Protein AF-A0A960HK00-F1 (afdb_monomer)

Nearest PDB structures (foldseek):
  4l7m-assembly2_B  TM=3.811E-01  e=4.990E-01  Thermococcus onnurineus NA1
  5oqp-assembly1_A  TM=4.089E-01  e=1.415E+00  Saccharomyces cerevisiae S288C
  7kzv-assembly1_E  TM=4.664E-01  e=2.212E+00  Homo sapiens
  7q1e-assembly1_D  TM=4.277E-01  e=2.979E+00  synthetic construct

pLDDT: mean 81.26, std 19.13, range [26.8, 98.56]

Radius of gyration: 20.79 Å; Cα contacts (8 Å, |Δi|>4): 154; chains: 1; bounding box: 51×45×68 Å

Secondary structure (DSSP, 8-state):
--HHHHHHHHHHHHHHHHHHHHHHHHTT--SHHHHHHHHHHHHHHSSS-HHHHHHHHHHS--SSBPPGGGHHHHHHHHH---STTHHHHHHHHHHHHTTSB--HHHHHHHHHHHHHHHHT---TTHHHHHHHHTTS--HHHHHHHHHHTTSS-HHHHHHHHHHHHHHHHHHHHT-S-S------------

Mean predicted aligned error: 9.34 Å

Sequence (190 aa):
MDPAVDAVEDLLTSGRERLDAAFAACRRDASDRGYRRYRYLTRLAYPEDWATERAVFLAHPTGGELPPRFRTIIEWLIEDPFGYRTGFEKQVILVRLRQFTFAREEADLVRTAILGMLARGSRQEFREVRRLARRVDSAPFRRKLRRLARTADAGTAERARLTLGLLERQRQRRWPGGQTRWPQTGSPRG

Foldseek 3Di:
DPVVVVVVVVVLVVLLVVLLVQLVVLQVDQDPVSVVSNLVSVCVNPVPNPVVLLVCLLPDDFQEADPPSCLVVLVCLLSPRHYHCVLVVVLSSLVSLLRYAYDPVSLVSLLNSLLSVLPPFDGPSLVSSLSSCLRSDDPVSLVSLCVQLPDPPPSSVVSSVVSSVSNVVVVVVVPPDPDPPPPPPDDDDD

Structure (mmCIF, N/CA/C/O backbone):
data_AF-A0A960HK00-F1
#
_entry.id   AF-A0A960HK00-F1
#
loop_
_atom_site.group_PDB
_atom_site.id
_atom_site.type_symbol
_atom_site.label_atom_id
_atom_site.label_alt_id
_atom_site.label_comp_id
_atom_site.label_asym_id
_atom_site.label_entity_id
_atom_site.label_seq_id
_atom_site.pdbx_PDB_ins_code
_atom_site.Cartn_x
_atom_site.Cartn_y
_atom_site.Cartn_z
_atom_site.occupancy
_atom_site.B_iso_or_equiv
_atom_site.auth_seq_id
_atom_site.auth_comp_id
_atom_site.auth_asym_id
_atom_site.auth_atom_id
_atom_site.pdbx_PDB_model_num
ATOM 1 N N . MET A 1 1 ? -21.881 18.999 -16.848 1.00 46.81 1 MET A N 1
ATOM 2 C CA . MET A 1 1 ? -20.458 18.766 -16.542 1.00 46.81 1 MET A CA 1
ATOM 3 C C . MET A 1 1 ? -19.814 20.123 -16.400 1.00 46.81 1 MET A C 1
ATOM 5 O O . MET A 1 1 ? -20.121 20.994 -17.206 1.00 46.81 1 MET A O 1
ATOM 9 N N . ASP A 1 2 ? -19.068 20.326 -15.319 1.00 44.97 2 ASP A N 1
ATOM 10 C CA . ASP A 1 2 ? -18.357 21.576 -15.063 1.00 44.97 2 ASP A CA 1
ATOM 11 C C . ASP A 1 2 ? -17.011 21.509 -15.805 1.00 44.97 2 ASP A C 1
ATOM 13 O O . ASP A 1 2 ? -16.200 20.641 -15.477 1.00 44.97 2 ASP A O 1
ATOM 17 N N . PR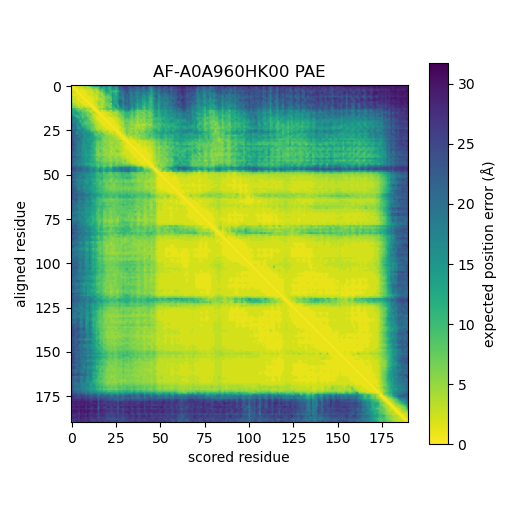O A 1 3 ? -16.754 22.387 -16.789 1.00 36.75 3 PRO A N 1
ATOM 18 C CA . PRO A 1 3 ? -15.521 22.354 -17.575 1.00 36.75 3 PRO A CA 1
ATOM 19 C C . PRO A 1 3 ? -14.251 22.536 -16.725 1.00 36.75 3 PRO A C 1
ATOM 21 O O . PRO A 1 3 ? -13.169 22.149 -17.164 1.00 36.75 3 PRO A O 1
ATOM 24 N N . ALA A 1 4 ? -14.353 23.082 -15.507 1.00 26.80 4 ALA A N 1
ATOM 25 C CA . ALA A 1 4 ? -13.232 23.155 -14.572 1.00 26.80 4 ALA A CA 1
ATOM 26 C C . ALA A 1 4 ? -12.907 21.795 -13.928 1.00 26.80 4 ALA A C 1
ATOM 28 O O . ALA A 1 4 ? -11.742 21.517 -13.650 1.00 26.80 4 ALA A O 1
ATOM 29 N N . VAL A 1 5 ? -13.910 20.934 -13.721 1.00 32.41 5 VAL A N 1
ATOM 30 C CA . VAL A 1 5 ? -13.723 19.569 -13.199 1.00 32.41 5 VAL A CA 1
ATOM 31 C C . VAL A 1 5 ? -13.094 18.679 -14.269 1.00 32.41 5 VAL A C 1
ATOM 33 O O . VAL A 1 5 ? -12.120 17.988 -13.977 1.00 32.41 5 VAL A O 1
ATOM 36 N N . ASP A 1 6 ? -13.563 18.785 -15.514 1.00 38.22 6 ASP A N 1
ATOM 37 C CA . ASP A 1 6 ? -13.028 18.017 -16.645 1.00 38.22 6 ASP A CA 1
ATOM 38 C C . ASP A 1 6 ? -11.564 18.410 -16.948 1.00 38.22 6 ASP A C 1
ATOM 40 O O . ASP A 1 6 ? -10.710 17.551 -17.156 1.00 38.22 6 ASP A O 1
ATOM 44 N N . ALA A 1 7 ? -11.222 19.703 -16.863 1.00 28.95 7 ALA A N 1
ATOM 45 C CA . ALA A 1 7 ? -9.845 20.177 -17.036 1.00 28.95 7 ALA A CA 1
ATOM 46 C C . ALA A 1 7 ? -8.898 19.720 -15.909 1.00 28.95 7 ALA A C 1
ATOM 48 O O . ALA A 1 7 ? -7.717 19.473 -16.160 1.00 28.95 7 ALA A O 1
ATOM 49 N N . VAL A 1 8 ? -9.392 19.598 -14.671 1.00 32.47 8 VAL A N 1
ATOM 50 C CA . VAL A 1 8 ? -8.620 19.057 -13.540 1.00 32.47 8 VAL A CA 1
ATOM 51 C C . VAL A 1 8 ? -8.436 17.545 -13.685 1.00 32.47 8 VAL A C 1
ATOM 53 O O . VAL A 1 8 ? -7.325 17.059 -13.470 1.00 32.47 8 VAL A O 1
ATOM 56 N N . GLU A 1 9 ? -9.465 16.803 -14.105 1.00 37.81 9 GLU A N 1
ATOM 57 C CA . GLU A 1 9 ? -9.347 15.369 -14.402 1.00 37.81 9 GLU A CA 1
ATOM 58 C C . GLU A 1 9 ? -8.377 15.093 -15.562 1.00 37.81 9 GLU A C 1
ATOM 60 O O . GLU A 1 9 ? -7.548 14.186 -15.447 1.00 37.81 9 GLU A O 1
ATOM 65 N N . ASP A 1 10 ? -8.370 15.911 -16.618 1.00 42.22 10 ASP A N 1
ATOM 66 C CA . ASP A 1 10 ? -7.404 15.814 -17.723 1.00 42.22 10 ASP A CA 1
ATOM 67 C C . ASP A 1 10 ? -5.971 16.185 -17.294 1.00 42.22 10 ASP A C 1
ATOM 69 O O . ASP A 1 10 ? -4.990 15.554 -17.716 1.00 42.22 10 ASP A O 1
ATOM 73 N N . LEU A 1 11 ? -5.804 17.173 -16.405 1.00 36.12 11 LEU A N 1
ATOM 74 C CA . LEU A 1 11 ? -4.491 17.536 -15.858 1.00 36.12 11 LEU A CA 1
ATOM 75 C C . LEU A 1 11 ? -3.934 16.431 -14.947 1.00 36.12 11 LEU A C 1
ATOM 77 O O . LEU A 1 11 ? -2.743 16.120 -15.006 1.00 36.12 11 LEU A O 1
ATOM 81 N N . LEU A 1 12 ? -4.796 15.806 -14.138 1.00 43.44 12 LEU A N 1
ATOM 82 C CA . LEU A 1 12 ? -4.445 14.686 -13.264 1.00 43.44 12 LEU A CA 1
ATOM 83 C C . LEU A 1 12 ? -4.168 13.409 -14.064 1.00 43.44 12 LEU A C 1
ATOM 85 O O . LEU A 1 12 ? -3.207 12.702 -13.763 1.00 43.44 12 L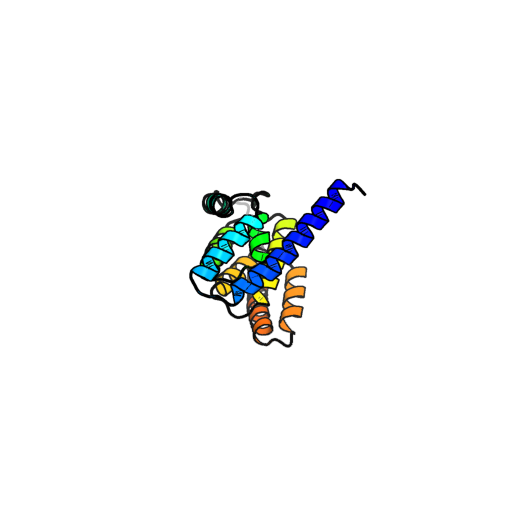EU A O 1
ATOM 89 N N . THR A 1 13 ? -4.943 13.140 -15.115 1.00 51.31 13 THR A N 1
ATOM 90 C CA . THR A 1 13 ? -4.758 11.977 -15.997 1.00 51.31 13 THR A CA 1
ATOM 91 C C . THR A 1 13 ? -3.475 12.114 -16.816 1.00 51.31 13 THR A C 1
ATOM 93 O O . THR A 1 13 ? -2.619 11.229 -16.777 1.00 51.31 13 THR A O 1
ATOM 96 N N . SER A 1 14 ? -3.254 13.270 -17.450 1.00 53.75 14 SER A N 1
ATOM 97 C CA . SER A 1 14 ? -2.013 13.547 -18.186 1.00 53.75 14 SER A CA 1
ATOM 98 C C . SER A 1 14 ? -0.792 13.696 -17.268 1.00 53.75 14 SER A C 1
ATOM 100 O O . SER A 1 14 ? 0.340 13.446 -17.692 1.00 53.75 14 SER A O 1
ATOM 102 N N . GLY A 1 15 ? -0.994 14.094 -16.009 1.00 54.97 15 GLY A N 1
ATOM 103 C CA . GLY A 1 15 ? 0.020 14.070 -14.959 1.00 54.97 15 GLY A CA 1
ATOM 104 C C . GLY A 1 15 ? 0.403 12.639 -14.594 1.00 54.97 15 GLY A C 1
ATOM 105 O O . GLY A 1 15 ? 1.583 12.299 -14.607 1.00 54.97 15 GLY A O 1
ATOM 106 N N . ARG A 1 16 ? -0.583 11.770 -14.362 1.00 57.66 16 ARG A N 1
ATOM 107 C CA . ARG A 1 16 ? -0.384 10.357 -14.024 1.00 57.66 16 ARG A CA 1
ATOM 108 C C . ARG A 1 16 ? 0.334 9.581 -15.124 1.00 57.66 16 ARG A C 1
ATOM 110 O O . ARG A 1 16 ? 1.299 8.886 -14.829 1.00 57.66 16 ARG A O 1
ATOM 117 N N . GLU A 1 17 ? -0.036 9.772 -16.387 1.00 63.16 17 GLU A N 1
ATOM 118 C CA . GLU A 1 17 ? 0.656 9.144 -17.524 1.00 63.16 17 GLU A CA 1
ATOM 119 C C . GLU A 1 17 ? 2.112 9.617 -17.657 1.00 63.16 17 GLU A C 1
ATOM 121 O O . GLU A 1 17 ? 3.029 8.815 -17.875 1.00 63.16 17 GLU A O 1
ATOM 126 N N . ARG A 1 18 ? 2.358 10.921 -17.463 1.00 59.12 18 ARG A N 1
ATOM 127 C CA . ARG A 1 18 ? 3.716 11.487 -17.450 1.00 59.12 18 ARG A CA 1
ATOM 128 C C . ARG A 1 18 ? 4.544 10.934 -16.296 1.00 59.12 18 ARG A C 1
ATOM 130 O O . ARG A 1 18 ? 5.727 10.641 -16.481 1.00 59.12 18 ARG A O 1
ATOM 137 N N . LEU A 1 19 ? 3.938 10.752 -15.128 1.00 60.31 19 LEU A N 1
ATOM 138 C CA . LEU A 1 19 ? 4.584 10.140 -13.973 1.00 60.31 19 LEU A CA 1
ATOM 139 C C . LEU A 1 19 ? 4.858 8.664 -14.187 1.00 60.31 19 LEU A C 1
ATOM 141 O O . LEU A 1 19 ? 5.955 8.222 -13.871 1.00 60.31 19 LEU A O 1
ATOM 145 N N . ASP A 1 20 ? 3.938 7.915 -14.780 1.00 64.56 20 ASP A N 1
ATOM 146 C CA . ASP A 1 20 ? 4.140 6.507 -15.102 1.00 64.56 20 ASP A CA 1
ATOM 147 C C . ASP A 1 20 ? 5.301 6.309 -16.076 1.00 64.56 20 ASP A C 1
ATOM 149 O O . ASP A 1 20 ? 6.179 5.470 -15.832 1.00 64.56 20 ASP A O 1
ATOM 153 N N . ALA A 1 21 ? 5.362 7.121 -17.136 1.00 65.06 21 ALA A N 1
ATOM 154 C CA . ALA A 1 21 ? 6.467 7.125 -18.091 1.00 65.06 21 ALA A CA 1
ATOM 155 C C . ALA A 1 21 ? 7.794 7.513 -17.418 1.00 65.06 21 ALA A C 1
ATOM 157 O O . ALA A 1 21 ? 8.839 6.892 -17.642 1.00 65.06 21 ALA A O 1
ATOM 158 N N . ALA A 1 22 ? 7.764 8.509 -16.535 1.00 63.34 22 ALA A N 1
ATOM 159 C CA . ALA A 1 22 ? 8.958 8.992 -15.865 1.00 63.34 22 ALA A CA 1
ATOM 160 C C . ALA A 1 22 ? 9.441 8.037 -14.749 1.00 63.34 22 ALA A C 1
ATOM 162 O O . ALA A 1 22 ? 10.643 7.784 -14.629 1.00 63.34 22 ALA A O 1
ATOM 163 N N . PHE A 1 23 ? 8.530 7.404 -14.006 1.00 64.69 23 PHE A N 1
ATOM 164 C CA . PHE A 1 23 ? 8.826 6.313 -13.077 1.00 64.69 23 PHE A CA 1
ATOM 165 C C . PHE A 1 23 ? 9.280 5.051 -13.819 1.00 64.69 23 PHE A C 1
ATOM 167 O O . PHE A 1 23 ? 10.120 4.314 -13.306 1.00 64.69 23 PHE A O 1
ATOM 174 N N . ALA A 1 24 ? 8.779 4.779 -15.029 1.00 68.06 24 ALA A N 1
ATOM 175 C CA . ALA A 1 24 ? 9.299 3.715 -15.892 1.00 68.06 24 ALA A CA 1
ATOM 176 C C . ALA A 1 24 ? 10.750 3.978 -16.326 1.00 68.06 24 ALA A C 1
ATOM 178 O O . ALA A 1 24 ? 11.550 3.042 -16.364 1.00 68.06 24 ALA A O 1
ATOM 179 N N . ALA A 1 25 ? 11.119 5.238 -16.572 1.00 65.75 25 ALA A N 1
ATOM 180 C CA . ALA A 1 25 ? 12.506 5.615 -16.837 1.00 65.75 25 ALA A CA 1
ATOM 181 C C . ALA A 1 25 ? 13.400 5.451 -15.591 1.00 65.75 25 ALA A C 1
ATOM 183 O O . ALA A 1 25 ? 14.489 4.890 -15.692 1.00 65.75 25 ALA A O 1
ATOM 184 N N . CYS A 1 26 ? 12.929 5.861 -14.405 1.00 64.75 26 CYS A N 1
ATOM 185 C CA . CYS A 1 26 ? 13.651 5.661 -13.138 1.00 64.75 26 CYS A CA 1
ATOM 186 C C . CYS A 1 26 ? 13.809 4.183 -12.757 1.00 64.75 26 CYS A C 1
ATOM 188 O O . CYS A 1 26 ? 14.829 3.807 -12.187 1.00 64.75 26 CYS A O 1
ATOM 190 N N . ARG A 1 27 ? 12.838 3.332 -13.110 1.00 63.41 27 ARG A N 1
ATOM 191 C CA . ARG A 1 27 ? 12.839 1.891 -12.811 1.00 63.41 27 ARG A CA 1
ATOM 192 C C . ARG A 1 27 ? 14.090 1.152 -13.294 1.00 63.41 27 ARG A C 1
ATOM 194 O O . ARG A 1 27 ? 14.438 0.128 -12.714 1.00 63.41 27 ARG A O 1
ATOM 201 N N . ARG A 1 28 ? 14.738 1.647 -14.352 1.00 65.75 28 ARG A N 1
ATOM 202 C CA . ARG A 1 28 ? 15.926 1.030 -14.966 1.00 65.75 28 ARG A CA 1
ATOM 203 C C . ARG A 1 28 ? 17.249 1.583 -14.429 1.00 65.75 28 ARG A C 1
ATOM 205 O O . ARG A 1 28 ? 18.294 1.023 -14.737 1.00 65.75 28 ARG A O 1
ATOM 212 N N . ASP A 1 29 ? 17.211 2.656 -13.640 1.00 68.81 29 ASP A N 1
ATOM 213 C CA . ASP A 1 29 ? 18.393 3.361 -13.149 1.00 68.81 29 ASP A CA 1
ATOM 214 C C . ASP A 1 29 ? 18.484 3.256 -11.618 1.00 68.81 29 ASP A C 1
ATOM 216 O O . ASP A 1 29 ? 17.880 4.030 -10.874 1.00 68.81 29 ASP A O 1
ATOM 220 N N . ALA A 1 30 ? 19.253 2.274 -11.142 1.00 69.06 30 ALA A N 1
ATOM 221 C CA . ALA A 1 30 ? 19.489 2.039 -9.715 1.00 69.06 30 ALA A CA 1
ATOM 222 C C . ALA A 1 30 ? 20.544 2.981 -9.095 1.00 69.06 30 ALA A C 1
ATOM 224 O O . ALA A 1 30 ? 20.944 2.774 -7.950 1.00 69.06 30 ALA A O 1
ATOM 225 N N . SER A 1 31 ? 21.016 3.996 -9.827 1.00 76.12 31 SER A N 1
ATOM 226 C CA . SER A 1 31 ? 22.015 4.947 -9.333 1.00 76.12 31 SER A CA 1
ATOM 227 C C . SER A 1 31 ? 21.408 6.067 -8.475 1.00 76.12 31 SER A C 1
ATOM 229 O O . SER A 1 31 ? 20.198 6.322 -8.470 1.00 76.12 31 SER A O 1
ATOM 231 N N . ASP A 1 32 ? 22.277 6.839 -7.817 1.00 72.19 32 ASP A N 1
ATOM 232 C CA . ASP A 1 32 ? 21.905 8.098 -7.159 1.00 72.19 32 ASP A CA 1
ATOM 233 C C . ASP A 1 32 ? 21.257 9.111 -8.120 1.00 72.19 32 ASP A C 1
ATOM 235 O O . ASP A 1 32 ? 20.475 9.966 -7.691 1.00 72.19 32 ASP A O 1
ATOM 239 N N . ARG A 1 33 ? 21.560 9.044 -9.425 1.00 73.06 33 ARG A N 1
ATOM 240 C CA . ARG A 1 33 ? 20.917 9.886 -10.444 1.00 73.06 33 ARG A CA 1
ATOM 241 C C . ARG A 1 33 ? 19.466 9.456 -10.651 1.00 73.06 33 ARG A C 1
ATOM 243 O O . ARG A 1 33 ? 18.584 10.317 -10.638 1.00 73.06 33 ARG A O 1
ATOM 250 N N . GLY A 1 34 ? 19.216 8.151 -10.747 1.00 69.94 34 GLY A N 1
ATOM 251 C CA . GLY A 1 34 ? 17.871 7.578 -10.779 1.00 69.94 34 GLY A CA 1
ATOM 252 C C . GLY A 1 34 ? 17.043 7.986 -9.559 1.00 69.94 34 GLY A C 1
ATOM 253 O O . GLY A 1 34 ? 15.894 8.404 -9.711 1.00 69.94 34 GLY A O 1
ATOM 254 N N . TYR A 1 35 ? 17.653 7.992 -8.366 1.00 69.75 35 TYR A N 1
ATOM 255 C CA . TYR A 1 35 ? 17.016 8.472 -7.133 1.00 69.75 35 TYR A CA 1
ATOM 256 C C . TYR A 1 35 ? 16.682 9.967 -7.152 1.00 69.75 35 TYR A C 1
ATOM 258 O O . TYR A 1 35 ? 15.573 10.361 -6.791 1.00 69.75 35 TYR A O 1
ATOM 266 N N . ARG A 1 36 ? 17.617 10.822 -7.586 1.00 72.25 36 ARG A N 1
ATOM 267 C CA . ARG A 1 36 ? 17.361 12.268 -7.712 1.00 72.25 36 ARG A CA 1
ATOM 268 C C . ARG A 1 36 ? 16.239 12.549 -8.706 1.00 72.25 36 ARG A C 1
ATOM 270 O O . ARG A 1 36 ? 15.367 13.364 -8.414 1.00 72.25 36 ARG A O 1
ATOM 277 N N . ARG A 1 37 ? 16.224 11.833 -9.835 1.00 71.00 37 ARG A N 1
ATOM 278 C CA . ARG A 1 37 ? 15.153 11.919 -10.833 1.00 71.00 37 ARG A CA 1
ATOM 279 C C . ARG A 1 37 ? 13.819 11.453 -10.254 1.00 71.00 37 ARG A C 1
ATOM 281 O O . ARG A 1 37 ? 12.828 12.153 -10.408 1.00 71.00 37 ARG A O 1
ATOM 288 N N . TYR A 1 38 ? 13.807 10.349 -9.510 1.00 72.62 38 TYR A N 1
ATOM 289 C CA . TYR A 1 38 ? 12.632 9.880 -8.776 1.00 72.62 38 TYR A CA 1
ATOM 290 C C . TYR A 1 38 ? 12.103 10.946 -7.800 1.00 72.62 38 TYR A C 1
ATOM 292 O O . TYR A 1 38 ? 10.916 11.268 -7.836 1.00 72.62 38 TYR A O 1
ATOM 300 N N . ARG A 1 39 ? 12.970 11.546 -6.968 1.00 72.50 39 ARG A N 1
ATOM 301 C CA . ARG A 1 39 ? 12.568 12.613 -6.032 1.00 72.50 39 ARG A CA 1
ATOM 302 C C . ARG A 1 39 ? 12.006 13.830 -6.755 1.00 72.50 39 ARG A C 1
ATOM 304 O O . ARG A 1 39 ? 11.014 14.388 -6.300 1.00 72.50 39 ARG A O 1
ATOM 311 N N . TYR A 1 40 ? 12.624 14.227 -7.865 1.00 73.69 40 TYR A N 1
ATOM 312 C CA . TYR A 1 40 ? 12.144 15.334 -8.687 1.00 73.69 40 TYR A CA 1
ATOM 313 C C . TYR A 1 40 ? 10.748 15.049 -9.254 1.00 73.69 40 TYR A C 1
ATOM 315 O O . TYR A 1 40 ? 9.848 15.864 -9.098 1.00 73.69 40 TYR A O 1
ATOM 323 N N . LEU A 1 41 ? 10.538 13.866 -9.832 1.00 69.69 41 LEU A N 1
ATOM 324 C CA . LEU A 1 41 ? 9.240 13.466 -10.383 1.00 69.69 41 LEU A CA 1
ATOM 325 C C . LEU A 1 41 ? 8.168 13.328 -9.306 1.00 69.69 41 LEU A C 1
ATOM 327 O O . LEU A 1 41 ? 7.045 13.761 -9.511 1.00 69.69 41 LEU A O 1
ATOM 331 N N . THR A 1 42 ? 8.525 12.796 -8.138 1.00 68.69 42 THR A N 1
ATOM 332 C CA . THR A 1 42 ? 7.617 12.731 -6.984 1.00 68.69 42 THR A CA 1
ATOM 333 C C . THR A 1 42 ? 7.216 14.138 -6.537 1.00 68.69 42 THR A C 1
ATOM 335 O O . THR A 1 42 ? 6.051 14.381 -6.268 1.00 68.69 42 THR A O 1
ATOM 338 N N . ARG A 1 43 ? 8.147 15.100 -6.537 1.00 69.50 43 ARG A N 1
ATOM 339 C CA . ARG A 1 43 ? 7.843 16.506 -6.233 1.00 69.50 43 ARG A CA 1
ATOM 340 C C . ARG A 1 43 ? 6.940 17.173 -7.280 1.00 69.50 43 ARG A C 1
ATOM 342 O O . ARG A 1 43 ? 6.220 18.099 -6.944 1.00 69.50 43 ARG A O 1
ATOM 349 N N . LEU A 1 44 ? 6.999 16.742 -8.541 1.00 66.25 44 LEU A N 1
ATOM 350 C CA . LEU A 1 44 ? 6.085 17.226 -9.582 1.00 66.25 44 LEU A CA 1
ATOM 351 C C . LEU A 1 44 ? 4.707 16.557 -9.501 1.00 66.25 44 LEU A C 1
ATOM 353 O O . LEU A 1 44 ? 3.707 17.193 -9.807 1.00 66.25 44 LEU A O 1
ATOM 357 N N . ALA A 1 45 ? 4.668 15.282 -9.107 1.00 66.88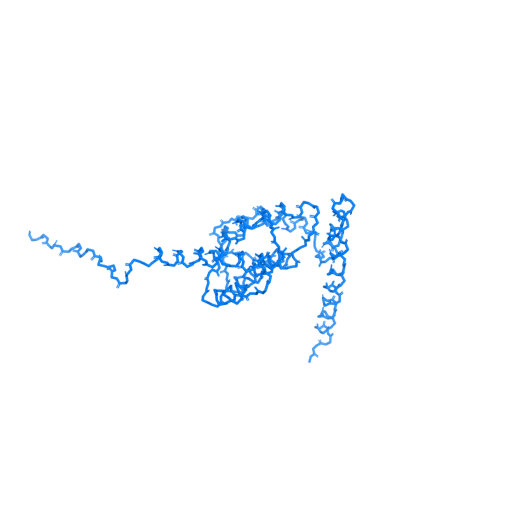 45 ALA A N 1
ATOM 358 C CA . ALA A 1 45 ? 3.447 14.496 -8.951 1.00 66.88 45 ALA A CA 1
ATOM 359 C C . ALA A 1 45 ? 2.571 14.959 -7.795 1.00 66.88 45 ALA A C 1
ATOM 361 O O . ALA A 1 45 ? 1.349 14.969 -7.894 1.00 66.88 45 ALA A O 1
ATOM 362 N N . TYR A 1 46 ? 3.230 15.273 -6.686 1.00 67.38 46 TYR A N 1
ATOM 363 C CA . TYR A 1 46 ? 2.616 15.606 -5.420 1.00 67.38 46 TYR A CA 1
ATOM 364 C C . TYR A 1 46 ? 3.024 17.059 -5.140 1.00 67.38 46 TYR A C 1
ATOM 366 O O . TYR A 1 46 ? 4.172 17.293 -4.761 1.00 67.38 46 TYR A O 1
ATOM 374 N N . PRO A 1 47 ? 2.149 18.040 -5.444 1.00 54.72 47 PRO A N 1
ATOM 375 C CA . PRO A 1 47 ? 2.505 19.462 -5.482 1.00 54.72 47 PRO A CA 1
ATOM 376 C C . PRO A 1 47 ? 2.781 20.097 -4.106 1.00 54.72 47 PRO A C 1
ATOM 378 O O . PRO A 1 47 ? 3.265 21.226 -4.046 1.00 54.72 47 PRO A O 1
ATOM 381 N N . GLU A 1 48 ? 2.570 19.371 -3.006 1.00 60.06 48 GLU A N 1
ATOM 382 C CA . GLU A 1 48 ? 3.119 19.699 -1.686 1.00 60.06 48 GLU A CA 1
ATOM 383 C C . GLU A 1 48 ? 4.394 18.884 -1.435 1.00 60.06 48 GLU A C 1
ATOM 385 O O . GLU A 1 48 ? 4.546 17.783 -1.958 1.00 60.06 48 GLU A O 1
ATOM 390 N N . ASP A 1 49 ? 5.350 19.407 -0.660 1.00 75.62 49 ASP A N 1
ATOM 391 C CA . ASP A 1 49 ? 6.618 18.716 -0.408 1.00 75.62 49 ASP A CA 1
ATOM 392 C C . ASP A 1 49 ? 6.368 17.321 0.191 1.00 75.62 49 ASP A C 1
ATOM 394 O O . ASP A 1 49 ? 6.180 17.181 1.395 1.00 75.62 49 ASP A O 1
ATOM 398 N N . TRP A 1 50 ? 6.390 16.276 -0.647 1.00 79.75 50 TRP A N 1
ATOM 399 C CA . TRP A 1 50 ? 6.234 14.874 -0.243 1.00 79.75 50 TRP A CA 1
ATOM 400 C C . TRP A 1 50 ? 7.117 14.525 0.958 1.00 79.75 50 TRP A C 1
ATOM 402 O O . TRP A 1 50 ? 6.736 13.717 1.802 1.00 79.75 50 TRP A O 1
ATOM 412 N N . ALA A 1 51 ? 8.305 15.135 1.068 1.00 82.19 51 ALA A N 1
ATOM 413 C CA . ALA A 1 51 ? 9.161 14.927 2.229 1.00 82.19 51 ALA A CA 1
ATOM 414 C C . ALA A 1 51 ? 8.529 15.488 3.511 1.00 82.19 51 ALA A C 1
ATOM 416 O O . ALA A 1 51 ? 8.587 14.817 4.542 1.00 82.19 51 ALA A O 1
ATOM 417 N N . THR A 1 52 ? 7.905 16.663 3.431 1.00 85.81 52 THR A N 1
ATOM 418 C CA . THR A 1 52 ? 7.126 17.279 4.508 1.00 85.81 52 THR A CA 1
ATOM 419 C C . THR A 1 52 ? 5.892 16.445 4.835 1.00 85.81 52 THR A C 1
ATOM 421 O O . THR A 1 52 ? 5.725 16.059 5.989 1.00 85.81 52 THR A O 1
ATOM 424 N N . GLU A 1 53 ? 5.072 16.072 3.851 1.00 86.50 53 GLU A N 1
ATOM 425 C CA . GLU A 1 53 ? 3.870 15.260 4.090 1.00 86.50 53 GLU A CA 1
ATOM 426 C C . GLU A 1 53 ? 4.212 13.900 4.714 1.00 86.50 53 GLU A C 1
ATOM 428 O O . GLU A 1 53 ? 3.635 13.496 5.728 1.00 86.50 53 GLU A O 1
ATOM 433 N N . ARG A 1 54 ? 5.235 13.225 4.179 1.00 90.12 54 ARG A N 1
ATOM 434 C CA . ARG A 1 54 ? 5.782 11.996 4.758 1.00 90.12 54 ARG A CA 1
ATOM 435 C C . ARG A 1 54 ? 6.282 12.228 6.179 1.00 90.12 54 ARG A C 1
ATOM 437 O O . ARG A 1 54 ? 6.006 11.404 7.046 1.00 90.12 54 ARG A O 1
ATOM 444 N N . ALA A 1 55 ? 7.030 13.298 6.444 1.00 92.00 55 ALA A N 1
ATOM 445 C CA . ALA A 1 55 ? 7.523 13.588 7.790 1.00 92.00 55 ALA A CA 1
ATOM 446 C C . ALA A 1 55 ? 6.364 13.806 8.772 1.00 92.00 55 ALA A C 1
ATOM 448 O O . ALA A 1 55 ? 6.364 13.216 9.853 1.00 92.00 55 ALA A O 1
ATOM 449 N N . VAL A 1 56 ? 5.339 14.559 8.365 1.00 93.06 56 VAL A N 1
ATOM 450 C CA . VAL A 1 56 ? 4.112 14.773 9.142 1.00 93.06 56 VAL A CA 1
ATOM 451 C C . VAL A 1 56 ? 3.389 13.449 9.390 1.00 93.06 56 VAL A C 1
ATOM 453 O O . VAL A 1 56 ? 2.997 13.180 10.523 1.00 93.06 56 VAL A O 1
ATOM 456 N N . PHE A 1 57 ? 3.261 12.586 8.380 1.00 95.44 57 PHE A N 1
ATOM 457 C CA . PHE A 1 57 ? 2.675 11.250 8.521 1.00 95.44 57 PHE A CA 1
ATOM 458 C C . PHE A 1 57 ? 3.446 10.374 9.518 1.00 95.44 57 PHE A C 1
ATOM 460 O O . PHE A 1 57 ? 2.856 9.742 10.399 1.00 95.44 57 PHE A O 1
ATOM 467 N N . LEU A 1 58 ? 4.776 10.350 9.415 1.00 95.75 58 LEU A N 1
ATOM 468 C CA . LEU A 1 58 ? 5.622 9.557 10.305 1.00 95.75 58 LEU A CA 1
ATOM 469 C C . LEU A 1 58 ? 5.618 10.088 11.743 1.00 95.75 58 LEU A C 1
ATOM 471 O O . LEU A 1 58 ? 5.716 9.288 12.671 1.00 95.75 58 LEU A O 1
ATOM 475 N N . ALA A 1 59 ? 5.453 11.397 11.933 1.00 96.44 59 ALA A N 1
ATOM 476 C CA . ALA A 1 59 ? 5.353 12.024 13.248 1.00 96.44 59 ALA A CA 1
ATOM 477 C C . ALA A 1 59 ? 3.940 11.955 13.857 1.00 96.44 59 ALA A C 1
ATOM 479 O O . ALA A 1 59 ? 3.792 12.060 15.073 1.00 96.44 59 ALA A O 1
ATOM 480 N N . HIS A 1 60 ? 2.894 11.767 13.047 1.00 95.81 60 HIS A N 1
ATOM 481 C CA . HIS A 1 60 ? 1.511 11.838 13.517 1.00 95.81 60 HIS A CA 1
ATOM 482 C C . HIS A 1 60 ? 1.178 10.729 14.528 1.00 95.81 60 HIS A C 1
ATOM 484 O O . HIS A 1 60 ? 1.480 9.570 14.233 1.00 95.81 60 HIS A O 1
ATOM 490 N N . PRO A 1 61 ? 0.542 11.028 15.679 1.00 96.19 61 PRO A N 1
ATOM 491 C CA . PRO A 1 61 ? 0.148 10.016 16.660 1.00 96.19 61 PRO A CA 1
ATOM 492 C C . PRO A 1 61 ? -0.665 8.868 16.048 1.00 96.19 61 PRO A C 1
ATOM 494 O O . PRO A 1 61 ? -1.462 9.062 15.136 1.00 96.19 61 PRO A O 1
ATOM 497 N N . THR A 1 62 ? -0.463 7.653 16.554 1.00 95.25 62 THR A N 1
ATOM 498 C CA . THR A 1 62 ? -1.143 6.438 16.067 1.00 95.25 62 THR A CA 1
ATOM 499 C C . THR A 1 62 ? -2.092 5.867 17.110 1.00 95.25 62 THR A C 1
ATOM 501 O O . THR A 1 62 ? -2.032 6.252 18.273 1.00 95.25 62 THR A O 1
ATOM 504 N N . GLY A 1 63 ? -2.920 4.895 16.720 1.00 91.88 63 GLY A N 1
ATOM 505 C CA . GLY A 1 63 ? -3.910 4.264 17.602 1.00 91.88 63 GLY A CA 1
ATOM 506 C C . GLY A 1 63 ? -5.351 4.718 17.353 1.00 91.88 63 GLY A C 1
ATOM 507 O O . GLY A 1 63 ? -6.261 4.145 17.942 1.00 91.88 63 GLY A O 1
ATOM 508 N N . GLY A 1 64 ? -5.555 5.685 16.454 1.00 94.75 64 GLY A N 1
ATOM 509 C CA . GLY A 1 64 ? -6.865 6.113 15.963 1.00 94.75 64 GLY A CA 1
ATOM 510 C C . GLY A 1 64 ? -7.080 5.815 14.477 1.00 94.75 64 GLY A C 1
ATOM 511 O O . GLY A 1 64 ? -6.302 5.090 13.844 1.00 94.75 64 GLY A O 1
ATOM 512 N N . GLU A 1 65 ? -8.145 6.399 13.933 1.00 96.81 65 GLU A N 1
ATOM 513 C CA . GLU A 1 65 ? -8.442 6.394 12.500 1.00 96.81 65 GLU A CA 1
ATOM 514 C C . GLU A 1 65 ? -7.387 7.179 11.720 1.00 96.81 65 GLU A C 1
ATOM 516 O O . GLU A 1 65 ? -6.858 8.170 12.220 1.00 96.81 65 GLU A O 1
ATOM 521 N N . LEU A 1 66 ? -7.038 6.708 10.520 1.00 95.38 66 LEU A N 1
ATOM 522 C CA . LEU A 1 66 ? -6.114 7.399 9.627 1.00 95.38 66 LEU A CA 1
ATOM 523 C C . LEU A 1 66 ? -6.738 8.733 9.179 1.00 95.38 66 LEU A C 1
ATOM 525 O O . LEU A 1 66 ? -7.776 8.708 8.525 1.00 95.38 66 LEU A O 1
ATOM 529 N N . PRO A 1 67 ? -6.109 9.889 9.457 1.00 95.00 67 PRO A N 1
ATOM 530 C CA . PRO A 1 67 ? -6.617 11.166 8.968 1.00 95.00 67 PRO A CA 1
ATOM 531 C C . PRO A 1 67 ? -6.758 11.201 7.433 1.00 95.00 67 PRO A C 1
ATOM 533 O O . PRO A 1 67 ? -5.799 10.818 6.752 1.00 95.00 67 PRO A O 1
ATOM 536 N N . PRO A 1 68 ? -7.854 11.762 6.875 1.00 91.12 68 PRO A N 1
ATOM 537 C CA . PRO A 1 68 ? -8.076 11.837 5.424 1.00 91.12 68 PRO A CA 1
ATOM 538 C C . PRO A 1 68 ? -6.929 12.488 4.643 1.00 91.12 68 PRO A C 1
ATOM 540 O O . PRO A 1 68 ? -6.627 12.084 3.524 1.00 91.12 68 PRO A O 1
ATOM 543 N N . ARG A 1 69 ? -6.219 13.443 5.260 1.00 90.06 69 ARG A N 1
ATOM 544 C CA . ARG A 1 69 ? -5.043 14.095 4.661 1.00 90.06 69 ARG A CA 1
ATOM 545 C C . ARG A 1 69 ? -3.904 13.136 4.295 1.00 90.06 69 ARG A C 1
ATOM 547 O O . ARG A 1 69 ? -3.062 13.502 3.502 1.00 90.06 69 ARG A O 1
ATOM 554 N N . PHE A 1 70 ? -3.848 11.929 4.866 1.00 92.50 70 PHE A N 1
ATOM 555 C CA . PHE A 1 70 ? -2.808 10.941 4.547 1.00 92.50 70 PHE A CA 1
ATOM 556 C C . PHE A 1 70 ? -3.224 9.952 3.456 1.00 92.50 70 PHE A C 1
ATOM 558 O O . PHE A 1 70 ? -2.559 8.934 3.250 1.00 92.50 70 PHE A O 1
ATOM 565 N N . ARG A 1 71 ? -4.321 10.224 2.747 1.00 90.88 71 ARG A N 1
ATOM 566 C CA . ARG A 1 71 ? -4.765 9.428 1.600 1.00 90.88 71 ARG A CA 1
ATOM 567 C C . ARG A 1 71 ? -3.717 9.382 0.483 1.00 90.88 71 ARG A C 1
ATOM 569 O O . ARG A 1 71 ? -3.451 8.309 -0.055 1.00 90.88 71 ARG A O 1
ATOM 576 N N . THR A 1 72 ? -3.055 10.502 0.230 1.00 86.94 72 THR A N 1
ATOM 577 C CA . THR A 1 72 ? -1.884 10.674 -0.653 1.00 86.94 72 THR A CA 1
ATOM 578 C C . THR A 1 72 ? -0.761 9.663 -0.379 1.00 86.94 72 THR A C 1
ATOM 580 O O . THR A 1 72 ? -0.153 9.140 -1.309 1.00 86.94 72 THR A O 1
ATOM 583 N N . ILE A 1 73 ? -0.520 9.293 0.887 1.00 91.88 73 ILE A N 1
ATOM 584 C CA . ILE A 1 73 ? 0.462 8.261 1.266 1.00 91.88 73 ILE A CA 1
ATOM 585 C C . ILE A 1 73 ? 0.059 6.889 0.707 1.00 91.88 73 ILE A C 1
ATOM 587 O O . ILE A 1 73 ? 0.913 6.111 0.272 1.00 91.88 73 ILE A O 1
ATOM 591 N N . ILE A 1 74 ? -1.238 6.569 0.726 1.00 93.19 74 ILE A N 1
ATOM 592 C CA . ILE A 1 74 ? -1.758 5.315 0.169 1.00 93.19 74 ILE A CA 1
ATOM 593 C C . ILE A 1 74 ? -1.720 5.370 -1.358 1.00 93.19 74 ILE A C 1
ATOM 595 O O . ILE A 1 74 ? -1.330 4.386 -1.983 1.00 93.19 74 ILE A O 1
ATOM 599 N N . GLU A 1 75 ? -2.076 6.503 -1.957 1.00 88.75 75 GLU A N 1
ATOM 600 C CA . GLU A 1 75 ? -2.006 6.718 -3.407 1.00 88.75 75 GLU A CA 1
ATOM 601 C C . GLU A 1 75 ? -0.572 6.549 -3.919 1.00 88.75 75 GLU A C 1
ATOM 603 O O . GLU A 1 75 ? -0.338 5.771 -4.844 1.00 88.75 75 GLU A O 1
ATOM 608 N N . TRP A 1 76 ? 0.414 7.104 -3.216 1.00 88.56 76 TRP A N 1
ATOM 609 C CA . TRP A 1 76 ? 1.826 6.867 -3.505 1.00 88.56 76 TRP A CA 1
ATOM 610 C C . TRP A 1 76 ? 2.212 5.377 -3.434 1.00 88.56 76 TRP A C 1
ATOM 612 O O . TRP A 1 76 ? 2.988 4.895 -4.261 1.00 88.56 76 TRP A O 1
ATOM 622 N N . LEU A 1 77 ? 1.646 4.598 -2.499 1.00 92.06 77 LEU A N 1
ATOM 623 C CA . LEU A 1 77 ? 1.842 3.139 -2.463 1.00 92.06 77 LEU A CA 1
ATOM 624 C C . LEU A 1 77 ? 1.147 2.400 -3.618 1.00 92.06 77 LEU A C 1
ATOM 626 O O . LEU A 1 77 ? 1.616 1.328 -4.002 1.00 92.06 77 LEU A O 1
ATOM 630 N N . ILE A 1 78 ? 0.035 2.920 -4.147 1.00 90.25 78 ILE A N 1
ATOM 631 C CA . ILE A 1 78 ? -0.663 2.352 -5.314 1.00 90.25 78 ILE A CA 1
ATOM 632 C C . ILE A 1 78 ? 0.201 2.533 -6.567 1.00 90.25 78 ILE A C 1
ATOM 634 O O . ILE A 1 78 ? 0.468 1.555 -7.284 1.00 90.25 78 ILE A O 1
ATOM 638 N N . GLU A 1 79 ? 0.692 3.757 -6.774 1.00 85.69 79 GLU A N 1
ATOM 639 C CA . GLU A 1 79 ? 1.638 4.093 -7.846 1.00 85.69 79 GLU A CA 1
ATOM 640 C C . GLU A 1 79 ? 2.934 3.284 -7.710 1.00 85.69 79 GLU A C 1
ATOM 642 O O . GLU A 1 79 ? 3.503 2.814 -8.698 1.00 85.69 79 GLU A O 1
ATOM 647 N N . ASP A 1 80 ? 3.317 2.983 -6.464 1.00 83.00 80 ASP A N 1
ATOM 648 C CA . ASP A 1 80 ? 4.351 2.019 -6.096 1.00 83.00 80 ASP A CA 1
ATOM 649 C C . ASP A 1 80 ? 5.709 2.302 -6.755 1.00 83.00 80 ASP A C 1
ATOM 651 O O . ASP A 1 80 ? 6.329 1.418 -7.369 1.00 83.00 80 ASP A O 1
ATOM 655 N N . PRO A 1 81 ? 6.236 3.522 -6.606 1.00 78.94 81 PRO A N 1
ATOM 656 C CA . PRO A 1 81 ? 7.395 3.945 -7.363 1.00 78.94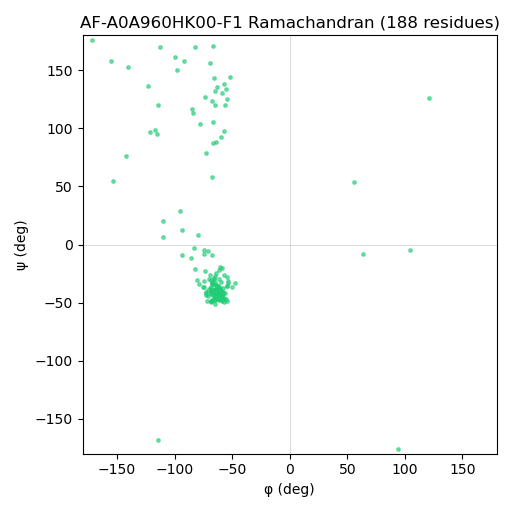 81 PRO A CA 1
ATOM 657 C C . PRO A 1 81 ? 8.621 3.099 -7.035 1.00 78.94 81 PRO A C 1
ATOM 659 O O . PRO A 1 81 ? 8.922 2.794 -5.876 1.00 78.94 81 PRO A O 1
ATOM 662 N N . PHE A 1 82 ? 9.352 2.696 -8.063 1.00 74.88 82 PHE A N 1
ATOM 663 C CA . PHE A 1 82 ? 10.487 1.796 -7.924 1.00 74.88 82 PHE A CA 1
ATOM 664 C C . PHE A 1 82 ? 11.774 2.524 -8.304 1.00 74.88 82 PHE A C 1
ATOM 666 O O . PHE A 1 82 ? 11.911 3.021 -9.420 1.00 74.88 82 PHE A O 1
ATOM 673 N N . GLY A 1 83 ? 12.697 2.599 -7.350 1.00 73.50 83 GLY A N 1
ATOM 674 C CA . GLY A 1 83 ? 13.979 3.273 -7.485 1.00 73.50 83 GLY A CA 1
ATOM 675 C C . GLY A 1 83 ? 14.868 2.991 -6.277 1.00 73.50 83 GLY A C 1
ATOM 676 O O . GLY A 1 83 ? 14.456 2.335 -5.315 1.00 73.50 83 GLY A O 1
ATOM 677 N N . TYR A 1 84 ? 16.101 3.489 -6.317 1.00 71.56 84 TYR A N 1
ATOM 678 C CA . TYR A 1 84 ? 17.038 3.346 -5.205 1.00 71.56 84 TYR A CA 1
ATOM 679 C C . TYR A 1 84 ? 16.424 3.886 -3.899 1.00 71.56 84 TYR A C 1
ATOM 681 O O . TYR A 1 84 ? 15.804 4.944 -3.884 1.00 71.56 84 TYR A O 1
ATOM 689 N N . ARG A 1 85 ? 16.548 3.123 -2.805 1.00 79.50 85 ARG A N 1
ATOM 690 C CA . ARG A 1 85 ? 15.986 3.396 -1.461 1.00 79.50 85 ARG A CA 1
ATOM 691 C C . ARG A 1 85 ? 14.456 3.450 -1.320 1.00 79.50 85 ARG A C 1
ATOM 693 O O . ARG A 1 85 ? 13.990 3.427 -0.179 1.00 79.50 85 ARG A O 1
ATOM 700 N N . THR A 1 86 ? 13.661 3.416 -2.394 1.00 83.75 86 THR A N 1
ATOM 701 C CA . THR A 1 86 ? 12.189 3.499 -2.258 1.00 83.75 86 THR A CA 1
ATOM 702 C C . THR A 1 86 ? 11.596 2.293 -1.522 1.00 83.75 86 THR A C 1
ATOM 704 O O . THR A 1 86 ? 10.592 2.430 -0.828 1.00 83.75 86 THR A O 1
ATOM 707 N N . GLY A 1 87 ? 12.251 1.127 -1.576 1.00 89.06 87 GLY A N 1
ATOM 708 C CA . GLY A 1 87 ? 11.871 -0.049 -0.781 1.00 89.06 87 GLY A CA 1
ATOM 709 C C . GLY A 1 87 ? 11.900 0.202 0.733 1.00 89.06 87 GLY A C 1
ATOM 710 O O . GLY A 1 87 ? 10.961 -0.173 1.435 1.00 89.06 87 GLY A O 1
ATOM 711 N N . PHE A 1 88 ? 12.920 0.907 1.238 1.00 90.00 88 PHE A N 1
ATOM 712 C CA . PHE A 1 88 ? 12.995 1.274 2.657 1.00 90.00 88 PHE A CA 1
ATOM 713 C C . PHE A 1 88 ? 11.888 2.258 3.040 1.00 90.00 88 PHE A C 1
ATOM 715 O O . PHE A 1 88 ? 11.266 2.107 4.091 1.00 90.00 88 PHE A O 1
ATOM 722 N N . GLU A 1 89 ? 11.598 3.236 2.180 1.00 90.69 89 GLU A N 1
ATOM 723 C CA . GLU A 1 89 ? 10.510 4.191 2.417 1.00 90.69 89 GLU A CA 1
ATOM 724 C C . GLU A 1 89 ? 9.152 3.490 2.486 1.00 90.69 89 GLU A C 1
ATOM 726 O O . GLU A 1 89 ? 8.411 3.694 3.451 1.00 90.69 89 GLU A O 1
ATOM 731 N N . LYS A 1 90 ? 8.863 2.595 1.532 1.00 93.19 90 LYS A N 1
ATOM 732 C CA . LYS A 1 90 ? 7.652 1.761 1.549 1.00 93.19 90 LYS A CA 1
ATOM 733 C C . LYS A 1 90 ? 7.571 0.941 2.819 1.00 93.19 90 LYS A C 1
ATOM 735 O O . LYS A 1 90 ? 6.522 0.909 3.452 1.00 93.19 90 LYS A O 1
ATOM 740 N N . GLN A 1 91 ? 8.666 0.302 3.225 1.00 95.69 91 GLN A N 1
ATOM 741 C CA . GLN A 1 91 ? 8.683 -0.503 4.440 1.00 95.69 91 GLN A CA 1
ATOM 742 C C . GLN A 1 91 ? 8.311 0.330 5.675 1.00 95.69 91 GLN A C 1
ATOM 744 O O . GLN A 1 91 ? 7.453 -0.093 6.451 1.00 95.69 91 GLN A O 1
ATOM 749 N N . VAL A 1 92 ? 8.905 1.516 5.839 1.00 96.25 92 VAL A N 1
ATOM 750 C CA . VAL A 1 92 ? 8.593 2.427 6.953 1.00 96.25 92 VAL A CA 1
ATOM 751 C C . VAL A 1 92 ? 7.124 2.862 6.908 1.00 96.25 92 VAL A C 1
ATOM 753 O O . VAL A 1 92 ? 6.434 2.787 7.928 1.00 96.25 92 VAL A O 1
ATOM 756 N N . ILE A 1 93 ? 6.615 3.233 5.729 1.00 96.44 93 ILE A N 1
ATOM 757 C CA . ILE A 1 93 ? 5.211 3.625 5.547 1.00 96.44 93 ILE A CA 1
ATOM 758 C C . ILE A 1 93 ? 4.263 2.467 5.889 1.00 96.44 93 ILE A C 1
ATOM 760 O O . ILE A 1 93 ? 3.310 2.657 6.639 1.00 96.44 93 ILE A O 1
ATOM 764 N N . LEU A 1 94 ? 4.527 1.252 5.404 1.00 97.69 94 LEU A N 1
ATOM 765 C CA . LEU A 1 94 ? 3.696 0.069 5.662 1.00 97.69 94 LEU A CA 1
ATOM 766 C C . LEU A 1 94 ? 3.661 -0.303 7.150 1.00 97.69 94 LEU A C 1
ATOM 768 O O . LEU A 1 94 ? 2.610 -0.694 7.669 1.00 97.69 94 LEU A O 1
ATOM 772 N N . VAL A 1 95 ? 4.799 -0.183 7.844 1.00 97.62 95 VAL A N 1
ATOM 773 C CA . VAL A 1 95 ? 4.873 -0.375 9.300 1.00 97.62 95 VAL A CA 1
ATOM 774 C C . VAL A 1 95 ? 4.002 0.656 10.012 1.00 97.62 95 VAL A C 1
ATOM 776 O O . VAL A 1 95 ? 3.236 0.275 10.900 1.00 97.62 95 VAL A O 1
ATOM 779 N N . ARG A 1 96 ? 4.077 1.925 9.593 1.00 97.62 96 ARG A N 1
ATOM 780 C CA . ARG A 1 96 ? 3.311 3.024 10.187 1.00 97.62 96 ARG A CA 1
ATOM 781 C C . ARG A 1 96 ? 1.810 2.897 9.922 1.00 97.62 96 ARG A C 1
ATOM 783 O O . ARG A 1 96 ? 1.034 2.928 10.870 1.00 97.62 96 ARG A O 1
ATOM 790 N N . LEU A 1 97 ? 1.394 2.635 8.679 1.00 97.75 97 LEU A N 1
ATOM 791 C CA . LEU A 1 97 ? -0.015 2.438 8.304 1.00 97.75 97 LEU A CA 1
ATOM 792 C C . LEU A 1 97 ? -0.693 1.345 9.136 1.00 97.75 97 LEU A C 1
ATOM 794 O O . LEU A 1 97 ? -1.858 1.468 9.503 1.00 97.75 97 LEU A O 1
ATOM 798 N N . ARG A 1 98 ? 0.029 0.279 9.497 1.00 97.38 98 ARG A N 1
ATOM 799 C CA . ARG A 1 98 ? -0.533 -0.813 10.308 1.00 97.38 98 ARG A CA 1
ATOM 800 C C . ARG A 1 98 ? -1.010 -0.361 11.697 1.00 97.38 98 ARG A C 1
ATOM 802 O O . ARG A 1 98 ? -1.825 -1.065 12.297 1.00 97.38 98 ARG A O 1
ATOM 809 N N . GLN A 1 99 ? -0.499 0.762 12.199 1.00 97.56 99 GLN A N 1
ATOM 810 C CA . GLN A 1 99 ? -0.815 1.314 13.518 1.00 97.56 99 GLN A CA 1
ATOM 811 C C . GLN A 1 99 ? -2.107 2.154 13.530 1.00 97.56 99 GLN A C 1
ATOM 813 O O . GLN A 1 99 ? -2.528 2.587 14.601 1.00 97.56 99 GLN A O 1
ATOM 818 N N . PHE A 1 100 ? -2.752 2.351 12.376 1.00 97.44 100 PHE A N 1
ATOM 819 C CA . PHE A 1 100 ? -4.035 3.044 12.256 1.00 97.44 100 PHE A CA 1
ATOM 820 C C . PHE A 1 100 ? -5.219 2.069 12.143 1.00 97.44 100 PHE A C 1
ATOM 822 O O . PHE A 1 100 ? -5.071 0.871 11.839 1.00 97.44 100 PHE A O 1
ATOM 829 N N . THR A 1 101 ? -6.419 2.578 12.412 1.00 97.06 101 THR A N 1
ATOM 830 C CA . THR A 1 101 ? -7.672 2.050 11.860 1.00 97.06 101 THR A CA 1
ATOM 831 C C . THR A 1 101 ? -7.998 2.782 10.560 1.00 97.06 101 THR A C 1
ATOM 833 O O . THR A 1 101 ? -7.483 3.863 10.300 1.00 97.06 101 THR A O 1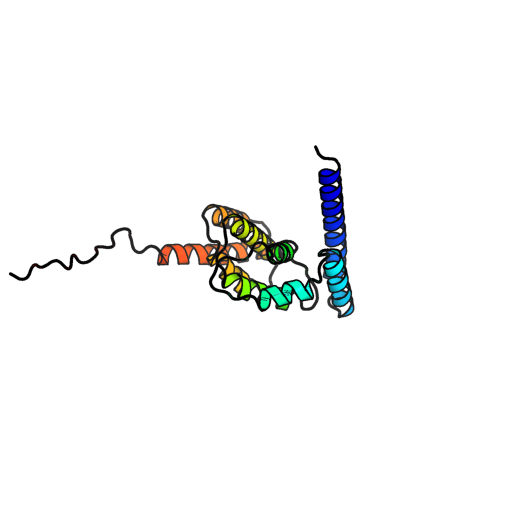
ATOM 836 N N . PHE A 1 102 ? -8.810 2.165 9.710 1.00 96.38 102 PHE A N 1
ATOM 837 C CA . PHE A 1 102 ? -9.162 2.713 8.402 1.00 96.38 102 PHE A CA 1
ATOM 838 C C . PHE A 1 102 ? -10.676 2.825 8.327 1.00 96.38 102 PHE A C 1
ATOM 840 O O . PHE A 1 102 ? -11.356 1.853 8.689 1.00 96.38 102 PHE A O 1
ATOM 847 N N . ALA A 1 103 ? -11.189 3.942 7.813 1.00 95.81 103 ALA A N 1
ATOM 848 C CA . ALA A 1 103 ? -12.554 3.966 7.333 1.00 95.81 103 ALA A CA 1
ATOM 849 C C . ALA A 1 103 ? -12.659 3.057 6.098 1.00 95.81 103 ALA A C 1
ATOM 851 O O . ALA A 1 103 ? -11.683 2.491 5.576 1.00 95.81 103 ALA A O 1
ATOM 852 N N . ARG A 1 104 ? -13.894 2.824 5.654 1.00 94.94 104 ARG A N 1
ATOM 853 C CA . ARG A 1 104 ? -14.168 1.858 4.585 1.00 94.94 104 ARG A CA 1
ATOM 854 C C . ARG A 1 104 ? -13.414 2.205 3.298 1.00 94.94 104 ARG A C 1
ATOM 856 O O . ARG A 1 104 ? -12.873 1.299 2.662 1.00 94.94 104 ARG A O 1
ATOM 863 N N . GLU A 1 105 ? -13.367 3.488 2.960 1.00 94.56 105 GLU A N 1
ATOM 864 C CA . GLU A 1 105 ? -12.754 4.009 1.739 1.00 94.56 105 GLU A CA 1
ATOM 865 C C . GLU A 1 105 ? -11.229 3.858 1.756 1.00 94.56 105 GLU A C 1
ATOM 867 O O . GLU A 1 105 ? -10.673 3.279 0.817 1.00 94.56 105 GLU A O 1
ATOM 872 N N . GLU A 1 106 ? -10.536 4.247 2.838 1.00 95.25 106 GLU A N 1
ATOM 873 C CA . GLU A 1 106 ? -9.081 4.044 2.891 1.00 95.25 106 GLU A CA 1
ATOM 874 C C . GLU A 1 106 ? -8.726 2.559 2.942 1.00 95.25 106 GLU A C 1
ATOM 876 O O . GLU A 1 106 ? -7.737 2.138 2.341 1.00 95.25 106 GLU A O 1
ATOM 881 N N . ALA A 1 107 ? -9.543 1.727 3.597 1.00 97.44 107 ALA A N 1
ATOM 882 C CA . ALA A 1 107 ? -9.324 0.284 3.592 1.00 97.44 107 ALA A CA 1
ATOM 883 C C . ALA A 1 107 ? -9.372 -0.297 2.167 1.00 97.44 107 ALA A C 1
ATOM 885 O O . ALA A 1 107 ? -8.598 -1.205 1.851 1.00 97.44 107 ALA A O 1
ATOM 886 N N . ASP A 1 108 ? -10.250 0.211 1.298 1.00 97.00 108 ASP A N 1
ATOM 887 C CA . ASP A 1 108 ? -10.321 -0.190 -0.111 1.00 97.00 108 ASP A CA 1
ATOM 888 C C . ASP A 1 108 ? -9.111 0.290 -0.928 1.00 97.00 108 ASP A C 1
ATOM 890 O O . ASP A 1 108 ? -8.577 -0.482 -1.739 1.00 97.00 108 ASP A O 1
ATOM 894 N N . LEU A 1 109 ? -8.595 1.490 -0.654 1.00 95.12 109 LEU A N 1
ATOM 895 C CA . LEU A 1 109 ? -7.346 1.977 -1.250 1.00 95.12 109 LEU A CA 1
ATOM 896 C C . LEU A 1 109 ? -6.141 1.138 -0.806 1.00 95.12 109 LEU A C 1
ATOM 898 O O . LEU A 1 109 ? -5.365 0.674 -1.642 1.00 95.12 109 LEU A O 1
ATOM 902 N N . VAL A 1 110 ? -6.025 0.830 0.488 1.00 96.88 110 VAL A N 1
ATOM 903 C CA . VAL A 1 110 ? -4.946 -0.020 1.019 1.00 96.88 110 VAL A CA 1
ATOM 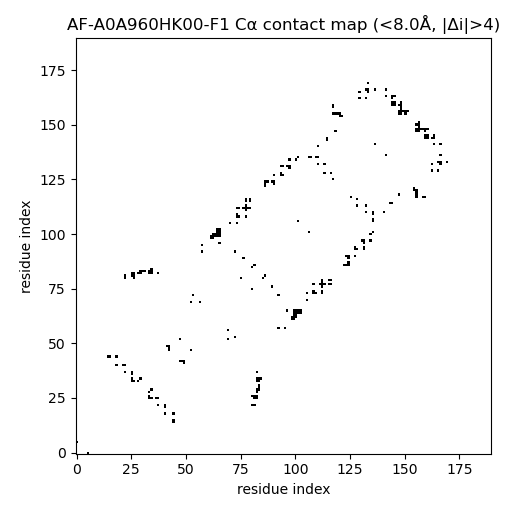904 C C . VAL A 1 110 ? -5.004 -1.426 0.416 1.00 96.88 110 VAL A C 1
ATOM 906 O O . VAL A 1 110 ? -3.968 -1.987 0.053 1.00 96.88 110 VAL A O 1
ATOM 909 N N . ARG A 1 111 ? -6.200 -2.012 0.245 1.00 98.12 111 ARG A N 1
ATOM 910 C CA . ARG A 1 111 ? -6.361 -3.299 -0.465 1.00 98.12 111 ARG A CA 1
ATOM 911 C C . ARG A 1 111 ? -5.848 -3.211 -1.900 1.00 98.12 111 ARG A C 1
ATOM 913 O O . ARG A 1 111 ? -5.210 -4.153 -2.367 1.00 98.12 111 ARG A O 1
ATOM 920 N N . THR A 1 112 ? -6.126 -2.106 -2.584 1.00 96.62 112 THR A N 1
ATOM 921 C CA . THR A 1 112 ? -5.670 -1.857 -3.958 1.00 96.62 112 THR A CA 1
ATOM 922 C C . THR A 1 112 ? -4.147 -1.758 -4.020 1.00 96.62 112 THR A C 1
ATOM 924 O O . THR A 1 112 ? -3.535 -2.488 -4.802 1.00 96.62 112 THR A O 1
ATOM 927 N N . ALA A 1 113 ? -3.531 -0.983 -3.120 1.00 95.31 113 ALA A N 1
ATOM 928 C CA . ALA A 1 113 ? -2.077 -0.892 -2.986 1.00 95.31 113 ALA A CA 1
ATOM 929 C C . ALA A 1 113 ? -1.442 -2.274 -2.765 1.00 95.31 113 ALA A C 1
ATOM 931 O O . ALA A 1 113 ? -0.490 -2.651 -3.448 1.00 95.31 113 ALA A O 1
ATOM 932 N N . ILE A 1 114 ? -2.005 -3.076 -1.851 1.00 97.06 114 ILE A N 1
ATOM 933 C CA . ILE A 1 114 ? -1.515 -4.432 -1.571 1.00 97.06 114 ILE A CA 1
ATOM 934 C C . ILE A 1 114 ? -1.563 -5.309 -2.823 1.00 97.06 114 ILE A C 1
ATOM 936 O O . ILE A 1 114 ? -0.574 -5.971 -3.123 1.00 97.06 114 ILE A O 1
ATOM 940 N N . LEU A 1 115 ? -2.668 -5.316 -3.572 1.00 96.69 115 LEU A N 1
ATOM 941 C CA . LEU A 1 115 ? -2.765 -6.115 -4.801 1.00 96.69 115 LEU A CA 1
ATOM 942 C C . LEU A 1 115 ? -1.720 -5.691 -5.840 1.00 96.69 115 LEU A C 1
ATOM 944 O O . LEU A 1 115 ? -1.077 -6.563 -6.426 1.00 96.69 115 LEU A O 1
ATOM 948 N N . GLY A 1 116 ? -1.509 -4.382 -6.016 1.00 93.75 116 GLY A N 1
ATOM 949 C CA . GLY A 1 116 ? -0.480 -3.846 -6.910 1.00 93.75 116 GLY A CA 1
ATOM 950 C C . GLY A 1 116 ? 0.932 -4.276 -6.504 1.00 93.75 116 GLY A C 1
ATOM 951 O O . GLY A 1 116 ? 1.690 -4.788 -7.327 1.00 93.75 116 GLY A O 1
ATOM 952 N N . MET A 1 117 ? 1.268 -4.162 -5.216 1.00 94.06 117 MET A N 1
ATOM 953 C CA . MET A 1 117 ? 2.569 -4.596 -4.690 1.00 94.06 117 MET A CA 1
ATOM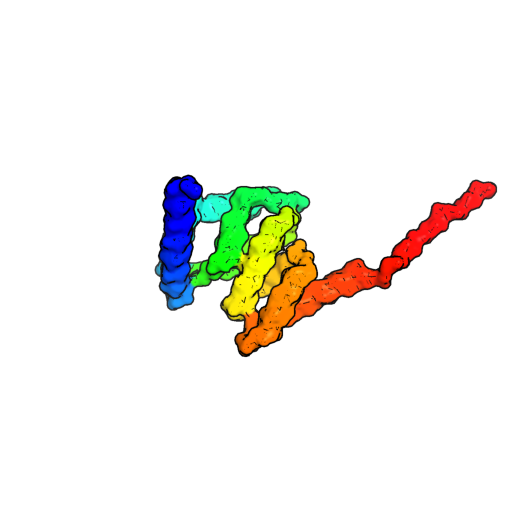 954 C C . MET A 1 117 ? 2.792 -6.108 -4.845 1.00 94.06 117 MET A C 1
ATOM 956 O O . MET A 1 117 ? 3.902 -6.537 -5.156 1.00 94.06 117 MET A O 1
ATOM 960 N N . LEU A 1 118 ? 1.753 -6.936 -4.673 1.00 95.31 118 LEU A N 1
ATOM 961 C CA . LEU A 1 118 ? 1.858 -8.390 -4.859 1.00 95.31 118 LEU A CA 1
ATOM 962 C C . LEU A 1 118 ? 2.141 -8.781 -6.318 1.00 95.31 118 LEU A C 1
ATOM 964 O O . LEU A 1 118 ? 2.862 -9.756 -6.552 1.00 95.31 118 LEU A O 1
ATOM 968 N N . ALA A 1 119 ? 1.604 -8.025 -7.278 1.00 94.06 119 ALA A N 1
ATOM 969 C CA . ALA A 1 119 ? 1.773 -8.276 -8.708 1.00 94.06 119 ALA A CA 1
ATOM 970 C C . ALA A 1 119 ? 3.173 -7.914 -9.239 1.00 94.06 119 ALA A C 1
ATOM 972 O O . ALA A 1 119 ? 3.610 -8.449 -10.251 1.00 94.06 119 ALA A O 1
ATOM 973 N N . ARG A 1 120 ? 3.915 -7.032 -8.559 1.00 86.31 120 ARG A N 1
ATOM 974 C CA . ARG A 1 120 ? 5.164 -6.443 -9.079 1.00 86.31 120 ARG A CA 1
ATOM 975 C C . ARG A 1 120 ? 6.457 -7.149 -8.635 1.00 86.31 120 ARG A C 1
ATOM 977 O O . ARG A 1 120 ? 7.507 -6.514 -8.554 1.00 86.31 120 ARG A O 1
ATOM 984 N N . GLY A 1 121 ? 6.408 -8.453 -8.364 1.00 83.62 121 GLY A N 1
ATOM 985 C CA . GLY A 1 121 ? 7.607 -9.266 -8.107 1.00 83.62 121 GLY A CA 1
ATOM 986 C C . GLY A 1 121 ? 8.001 -9.431 -6.633 1.00 83.62 121 GLY A C 1
ATOM 987 O O . GLY A 1 121 ? 7.279 -9.048 -5.711 1.00 83.62 121 GLY A O 1
ATOM 988 N N . SER A 1 122 ? 9.136 -10.094 -6.398 1.00 83.25 122 SER A N 1
ATOM 989 C CA . SER A 1 122 ? 9.697 -10.303 -5.059 1.00 83.25 122 SER A CA 1
ATOM 990 C C . SER A 1 122 ? 10.287 -9.006 -4.525 1.00 83.25 122 SER A C 1
ATOM 992 O O . SER A 1 122 ? 11.132 -8.401 -5.183 1.00 83.25 122 SER A O 1
ATOM 994 N N . ARG A 1 123 ? 9.876 -8.597 -3.323 1.00 86.25 123 ARG A N 1
ATOM 995 C CA . ARG A 1 123 ? 10.350 -7.355 -2.712 1.00 86.25 123 ARG A CA 1
ATOM 996 C C . ARG A 1 123 ? 10.593 -7.493 -1.221 1.00 86.25 123 ARG A C 1
ATOM 998 O O . ARG A 1 123 ? 9.944 -8.302 -0.554 1.00 86.25 123 ARG A O 1
ATOM 1005 N N . GLN A 1 124 ? 11.510 -6.686 -0.701 1.00 89.81 124 GLN A N 1
ATOM 1006 C CA . GLN A 1 124 ? 11.908 -6.713 0.706 1.00 89.81 124 GLN A CA 1
ATOM 1007 C C . GLN A 1 124 ? 10.734 -6.372 1.638 1.00 89.81 124 GLN A C 1
ATOM 1009 O O . GLN A 1 124 ? 10.569 -6.985 2.695 1.00 89.81 124 GLN A O 1
ATOM 1014 N N . GLU A 1 125 ? 9.853 -5.465 1.216 1.00 93.69 125 GLU A N 1
ATOM 1015 C CA . GLU A 1 125 ? 8.683 -5.031 1.977 1.00 93.69 125 GLU A CA 1
ATOM 1016 C C . GLU A 1 125 ? 7.543 -6.062 2.016 1.00 93.69 125 GLU A C 1
ATOM 1018 O O . GLU A 1 125 ? 6.562 -5.866 2.737 1.00 93.69 125 GLU A O 1
ATOM 1023 N N . PHE A 1 126 ? 7.657 -7.193 1.304 1.00 95.75 126 PHE A N 1
ATOM 1024 C CA . PHE A 1 126 ? 6.596 -8.204 1.214 1.00 95.75 126 PHE A CA 1
ATOM 1025 C C . PHE A 1 126 ? 6.114 -8.693 2.589 1.00 95.75 126 PHE A C 1
ATOM 1027 O O . PHE A 1 126 ? 4.919 -8.930 2.801 1.00 95.75 126 PHE A O 1
ATOM 1034 N N . ARG A 1 127 ? 7.024 -8.800 3.566 1.00 96.38 127 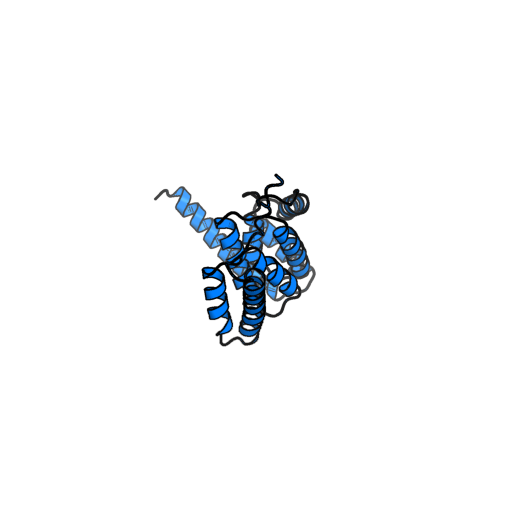ARG A N 1
ATOM 1035 C CA . ARG A 1 127 ? 6.666 -9.158 4.946 1.00 96.38 127 ARG A CA 1
ATOM 1036 C C . ARG A 1 127 ? 5.709 -8.141 5.571 1.00 96.38 127 ARG A C 1
ATOM 1038 O O . ARG A 1 127 ? 4.742 -8.541 6.224 1.00 96.38 127 ARG A O 1
ATOM 1045 N N . GLU A 1 128 ? 5.955 -6.852 5.361 1.00 97.69 128 GLU A N 1
ATOM 1046 C CA . GLU A 1 128 ? 5.126 -5.772 5.899 1.00 97.69 128 GLU A CA 1
ATOM 1047 C C . GLU A 1 128 ? 3.806 -5.640 5.138 1.00 97.69 128 GLU A C 1
ATOM 1049 O O . GLU A 1 128 ? 2.765 -5.487 5.780 1.00 97.69 128 GLU A O 1
ATOM 1054 N N . VAL A 1 129 ? 3.809 -5.854 3.817 1.00 97.56 129 VAL A N 1
ATOM 1055 C CA . VAL A 1 129 ? 2.588 -5.947 2.991 1.00 97.56 129 VAL A CA 1
ATOM 1056 C C . VAL A 1 129 ? 1.631 -7.004 3.548 1.00 97.56 129 VAL A C 1
ATOM 1058 O O . VAL A 1 129 ? 0.455 -6.728 3.790 1.00 97.56 129 VAL A O 1
ATOM 1061 N N . ARG A 1 130 ? 2.133 -8.210 3.845 1.00 97.69 130 ARG A N 1
ATOM 1062 C CA . ARG A 1 130 ? 1.318 -9.290 4.432 1.00 97.69 130 ARG A CA 1
ATOM 1063 C C . ARG A 1 130 ? 0.769 -8.936 5.809 1.00 97.69 130 ARG A C 1
ATOM 1065 O O . ARG A 1 130 ? -0.358 -9.300 6.140 1.00 97.69 130 ARG A O 1
ATOM 1072 N N . ARG A 1 131 ? 1.561 -8.251 6.636 1.00 97.25 131 ARG A N 1
ATOM 1073 C CA . ARG A 1 131 ? 1.121 -7.807 7.965 1.00 97.25 131 ARG A CA 1
ATOM 1074 C C . ARG A 1 131 ? 0.046 -6.723 7.863 1.00 97.25 131 ARG A C 1
ATOM 1076 O O . ARG A 1 131 ? -0.903 -6.773 8.642 1.00 97.25 131 ARG A O 1
ATOM 1083 N N . LEU A 1 132 ? 0.161 -5.796 6.911 1.00 97.88 132 LEU A N 1
ATOM 1084 C CA . LEU A 1 132 ? -0.854 -4.774 6.646 1.00 97.88 132 LEU A CA 1
ATOM 1085 C C . LEU A 1 132 ? -2.147 -5.390 6.092 1.00 97.88 132 LEU A C 1
ATOM 1087 O O . LEU A 1 132 ? -3.230 -5.030 6.543 1.00 97.88 132 LEU A O 1
ATOM 1091 N N . ALA A 1 133 ? -2.051 -6.399 5.220 1.00 98.19 133 ALA A N 1
ATOM 1092 C CA . ALA A 1 133 ? -3.211 -7.111 4.673 1.00 98.19 133 ALA A CA 1
ATOM 1093 C C . ALA A 1 133 ? -4.161 -7.655 5.754 1.00 98.19 133 ALA A C 1
ATOM 1095 O O . ALA A 1 133 ? -5.375 -7.656 5.568 1.00 98.19 133 ALA A O 1
ATOM 1096 N N . ARG A 1 134 ? -3.629 -8.056 6.917 1.00 97.50 134 ARG A N 1
ATOM 1097 C CA . ARG A 1 134 ? -4.423 -8.519 8.071 1.00 97.50 134 ARG A CA 1
ATOM 1098 C C . ARG A 1 134 ? -5.330 -7.442 8.674 1.00 97.50 134 ARG A C 1
ATOM 1100 O O . ARG A 1 134 ? -6.290 -7.787 9.360 1.00 97.50 134 ARG A O 1
ATOM 1107 N N . ARG A 1 135 ? -4.998 -6.160 8.488 1.00 96.81 135 ARG A N 1
ATOM 1108 C CA . ARG A 1 135 ? -5.768 -5.015 9.006 1.00 96.81 135 ARG A CA 1
ATOM 1109 C C . ARG A 1 135 ? -6.965 -4.684 8.127 1.00 96.81 135 ARG A C 1
ATOM 1111 O O . ARG A 1 135 ? -7.979 -4.244 8.646 1.00 96.81 135 ARG A O 1
ATOM 1118 N N . VAL A 1 136 ? -6.853 -4.945 6.828 1.00 97.94 136 VAL A N 1
ATOM 1119 C CA . VAL A 1 136 ? -7.882 -4.634 5.826 1.00 97.94 136 VAL A CA 1
ATOM 1120 C C . VAL A 1 136 ? -8.560 -5.888 5.272 1.00 97.94 136 VAL A C 1
ATOM 1122 O O . VAL A 1 136 ? -9.163 -5.861 4.200 1.00 97.94 136 VAL A O 1
ATOM 1125 N N . ASP A 1 137 ? -8.480 -7.003 5.994 1.00 98.12 137 ASP A N 1
ATOM 1126 C CA . ASP A 1 137 ? -9.071 -8.276 5.592 1.00 98.12 137 ASP A CA 1
ATOM 1127 C C . ASP A 1 137 ? -10.591 -8.164 5.390 1.00 98.12 137 ASP A C 1
ATOM 1129 O O . ASP A 1 137 ? -11.315 -7.634 6.231 1.00 98.12 137 ASP A O 1
ATOM 1133 N N . SER A 1 138 ? -11.080 -8.659 4.254 1.00 97.19 138 SER A N 1
ATOM 1134 C CA . SER A 1 138 ? -12.500 -8.677 3.908 1.00 97.19 138 SER A CA 1
ATOM 1135 C C . SER A 1 138 ? -12.797 -9.796 2.909 1.00 97.19 138 SER A C 1
ATOM 1137 O O . SER A 1 138 ? -11.918 -10.254 2.171 1.00 97.19 138 SER A O 1
ATOM 1139 N N . ALA A 1 139 ? -14.054 -10.245 2.842 1.00 96.94 139 ALA A N 1
ATOM 1140 C CA . ALA A 1 139 ? -14.452 -11.264 1.870 1.00 96.94 139 ALA A CA 1
ATOM 1141 C C . ALA A 1 139 ? -14.186 -10.838 0.405 1.00 96.94 139 ALA A C 1
ATOM 1143 O O . ALA A 1 139 ? -13.607 -11.644 -0.332 1.00 96.94 139 ALA A O 1
ATOM 1144 N N . PRO A 1 140 ? -14.505 -9.597 -0.032 1.00 97.44 140 PRO A N 1
ATOM 1145 C CA . PRO A 1 140 ? -14.130 -9.112 -1.363 1.00 97.44 140 PRO A CA 1
ATOM 1146 C C . PRO A 1 140 ? -12.623 -9.132 -1.621 1.00 97.44 140 PRO A C 1
ATOM 1148 O O . 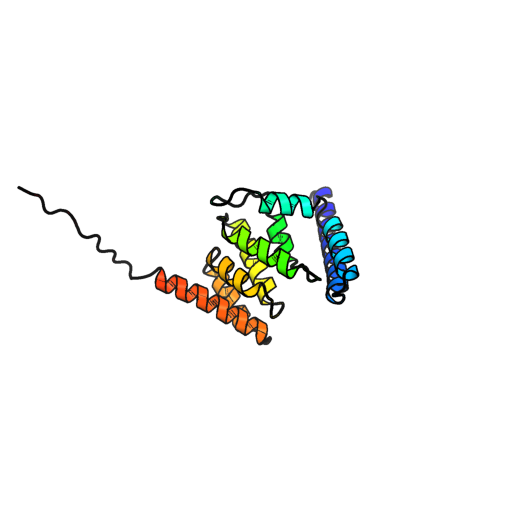PRO A 1 140 ? -12.187 -9.565 -2.688 1.00 97.44 140 PRO A O 1
ATOM 1151 N N . PHE A 1 141 ? -11.815 -8.725 -0.639 1.00 98.31 141 PHE A N 1
ATOM 1152 C CA . PHE A 1 141 ? -10.363 -8.704 -0.780 1.00 98.31 141 PHE A CA 1
ATOM 1153 C C . PHE A 1 141 ? -9.782 -10.109 -0.975 1.00 98.31 141 PHE A C 1
ATOM 1155 O O . PHE A 1 141 ? -8.982 -10.337 -1.884 1.00 98.31 141 PHE A O 1
ATOM 1162 N N . ARG A 1 142 ? -10.263 -11.096 -0.211 1.00 98.56 142 ARG A N 1
ATOM 1163 C CA . ARG A 1 142 ? -9.859 -12.500 -0.388 1.00 98.56 142 ARG A CA 1
ATOM 1164 C C . ARG A 1 142 ? -10.250 -13.064 -1.751 1.00 98.56 142 ARG A C 1
ATOM 1166 O O . ARG A 1 142 ? -9.480 -13.835 -2.316 1.00 98.56 142 ARG A O 1
ATOM 1173 N N . ARG A 1 143 ? -11.407 -12.681 -2.312 1.00 98.06 143 ARG A N 1
ATOM 1174 C CA . ARG A 1 143 ? -11.775 -13.072 -3.688 1.00 98.06 143 ARG A CA 1
ATOM 1175 C C . ARG A 1 143 ? -10.762 -12.544 -4.705 1.00 98.06 143 ARG A C 1
ATOM 1177 O O . ARG A 1 143 ? -10.327 -13.308 -5.564 1.00 98.06 143 ARG A O 1
ATOM 1184 N N . LYS A 1 144 ? -10.332 -11.283 -4.568 1.00 98.12 144 LYS A N 1
ATOM 1185 C CA . LYS A 1 144 ? -9.279 -10.698 -5.418 1.00 98.12 144 LYS A CA 1
ATOM 1186 C C . LYS A 1 144 ? -7.948 -11.450 -5.262 1.00 98.12 144 LYS A C 1
ATOM 1188 O O . LYS A 1 144 ? -7.353 -11.821 -6.268 1.00 98.12 144 LYS A O 1
ATOM 1193 N N . LEU A 1 145 ? -7.536 -11.779 -4.032 1.00 98.19 145 LEU A N 1
ATOM 1194 C CA . LEU A 1 145 ? -6.334 -12.590 -3.778 1.00 98.19 145 LEU A CA 1
ATOM 1195 C C . LEU A 1 145 ? -6.420 -13.998 -4.386 1.00 98.19 145 LEU A C 1
ATOM 1197 O O . LEU A 1 145 ? -5.433 -14.476 -4.932 1.00 98.19 145 LEU A O 1
ATOM 1201 N N . ARG A 1 146 ? -7.586 -14.658 -4.345 1.00 98.50 146 ARG A N 1
ATOM 1202 C CA . ARG A 1 146 ? -7.787 -15.967 -4.999 1.00 98.50 146 ARG A CA 1
ATOM 1203 C C . ARG A 1 146 ? -7.648 -15.891 -6.510 1.00 98.50 146 ARG A C 1
ATOM 1205 O O . ARG A 1 146 ? -7.076 -16.798 -7.101 1.00 98.50 146 ARG A O 1
ATOM 1212 N N . ARG A 1 147 ? -8.161 -14.825 -7.131 1.00 98.00 147 ARG A N 1
ATOM 1213 C CA . ARG A 1 147 ? -7.959 -14.582 -8.565 1.00 98.00 147 ARG A CA 1
ATOM 1214 C C . ARG A 1 147 ? -6.473 -14.373 -8.866 1.00 98.00 147 ARG A C 1
ATOM 1216 O O . ARG A 1 147 ? -5.954 -15.009 -9.774 1.00 98.00 147 ARG A O 1
ATOM 1223 N N . LEU A 1 148 ? -5.789 -13.558 -8.060 1.00 97.19 148 LEU A N 1
ATOM 1224 C CA . LEU A 1 148 ? -4.353 -13.300 -8.199 1.00 97.19 148 LEU A CA 1
ATOM 1225 C C . LEU A 1 148 ? -3.505 -14.573 -7.993 1.00 97.19 148 LEU A C 1
ATOM 1227 O O . LEU A 1 148 ? -2.534 -14.792 -8.695 1.00 97.19 148 LEU A O 1
ATOM 1231 N N . ALA A 1 149 ? -3.916 -15.474 -7.099 1.00 98.00 149 ALA A N 1
ATOM 1232 C CA . ALA A 1 149 ? -3.260 -16.764 -6.850 1.00 98.00 149 ALA A CA 1
ATOM 1233 C C . ALA A 1 149 ? -3.354 -17.778 -8.013 1.00 98.00 149 ALA A C 1
ATOM 1235 O O . ALA A 1 149 ? -2.727 -18.842 -7.951 1.00 98.00 149 ALA A O 1
ATOM 1236 N N . ARG A 1 150 ? -4.163 -17.476 -9.038 1.00 98.06 150 ARG A N 1
ATOM 1237 C CA . ARG A 1 150 ? -4.395 -18.307 -10.232 1.00 98.06 150 ARG A CA 1
ATOM 1238 C C . ARG A 1 150 ? -3.785 -17.708 -11.505 1.00 98.06 150 ARG A C 1
ATOM 1240 O O . ARG A 1 150 ? -4.051 -18.214 -12.588 1.00 98.06 150 ARG A O 1
ATOM 1247 N N . THR A 1 151 ? -3.022 -16.620 -11.406 1.00 97.19 151 THR A N 1
ATOM 1248 C CA . THR A 1 151 ? -2.346 -16.031 -12.571 1.00 97.19 151 THR A CA 1
ATOM 1249 C C . THR A 1 151 ? -1.216 -16.926 -13.075 1.00 97.19 151 THR A C 1
ATOM 1251 O O . THR A 1 151 ? -0.640 -17.684 -12.297 1.00 97.19 151 THR A O 1
ATOM 1254 N N . ALA A 1 152 ? -0.856 -16.786 -14.355 1.00 96.38 152 ALA A N 1
ATOM 1255 C CA . ALA A 1 152 ? 0.272 -17.503 -14.955 1.00 96.38 152 ALA A CA 1
ATOM 1256 C C . ALA A 1 152 ? 1.637 -17.084 -14.371 1.00 96.38 152 ALA A C 1
ATOM 1258 O O . ALA A 1 152 ? 2.550 -17.901 -14.306 1.00 96.38 152 ALA A O 1
ATOM 1259 N N . ASP A 1 153 ? 1.774 -15.836 -13.899 1.00 96.25 153 ASP A N 1
ATOM 1260 C CA . ASP A 1 153 ? 2.993 -15.380 -13.220 1.00 96.25 153 ASP A CA 1
ATOM 1261 C C . ASP A 1 153 ? 3.170 -16.104 -11.874 1.00 96.25 153 ASP A C 1
ATOM 1263 O O . ASP A 1 153 ? 2.468 -15.820 -10.896 1.00 96.25 153 ASP A O 1
ATOM 1267 N N . ALA A 1 154 ? 4.114 -17.049 -11.827 1.00 96.06 154 ALA A N 1
ATOM 1268 C CA . ALA A 1 154 ? 4.326 -17.934 -10.683 1.00 96.06 154 ALA A CA 1
ATOM 1269 C C . ALA A 1 154 ? 4.681 -17.166 -9.400 1.00 96.06 154 ALA A C 1
ATOM 1271 O O . ALA A 1 154 ? 4.188 -17.498 -8.320 1.00 96.06 154 ALA A O 1
ATOM 1272 N N . GLY A 1 155 ? 5.485 -16.103 -9.511 1.00 95.31 155 GLY A N 1
ATOM 1273 C CA . GLY A 1 155 ? 5.872 -15.285 -8.363 1.00 95.31 155 GLY A CA 1
ATOM 1274 C C . GLY A 1 155 ? 4.678 -14.562 -7.736 1.00 95.31 155 GLY A C 1
ATOM 1275 O O . GLY A 1 155 ? 4.512 -14.563 -6.514 1.00 95.31 155 GLY A O 1
ATOM 1276 N N . THR A 1 156 ? 3.835 -13.947 -8.563 1.00 96.12 156 THR A N 1
ATOM 1277 C CA . THR A 1 156 ? 2.608 -13.256 -8.140 1.00 96.12 156 THR A CA 1
ATOM 1278 C C . THR A 1 156 ? 1.616 -14.233 -7.544 1.00 96.12 156 THR A C 1
ATOM 1280 O O . THR A 1 156 ? 1.089 -13.977 -6.456 1.00 96.12 156 THR A O 1
ATOM 1283 N N . ALA A 1 157 ? 1.423 -15.377 -8.203 1.00 97.00 157 ALA A N 1
ATOM 1284 C CA . ALA A 1 157 ? 0.550 -16.429 -7.714 1.00 97.00 157 ALA A CA 1
ATOM 1285 C C . ALA A 1 157 ? 0.984 -16.901 -6.318 1.00 97.00 157 ALA A C 1
ATOM 1287 O O . ALA A 1 157 ? 0.162 -16.959 -5.401 1.00 97.00 157 ALA A O 1
ATOM 1288 N N . GLU A 1 158 ? 2.278 -17.155 -6.120 1.00 97.31 158 GLU A N 1
ATOM 1289 C CA . GLU A 1 158 ? 2.812 -17.612 -4.838 1.00 97.31 158 GLU A CA 1
ATOM 1290 C C . GLU A 1 158 ? 2.654 -16.566 -3.728 1.00 97.31 158 GLU A C 1
ATOM 1292 O O . GLU A 1 158 ? 2.118 -16.853 -2.654 1.00 97.31 158 GLU A O 1
ATOM 1297 N N . ARG A 1 159 ? 3.014 -15.305 -3.989 1.00 97.44 159 ARG A N 1
ATOM 1298 C CA . ARG A 1 159 ? 2.833 -14.220 -3.008 1.00 97.44 159 ARG A CA 1
ATOM 1299 C C . ARG A 1 159 ? 1.366 -14.023 -2.624 1.00 97.44 159 ARG A C 1
ATOM 1301 O O . ARG A 1 159 ? 1.059 -13.782 -1.447 1.00 97.44 159 ARG A O 1
ATOM 1308 N N . ALA A 1 160 ? 0.454 -14.152 -3.586 1.00 97.62 160 ALA A N 1
ATOM 1309 C CA . ALA A 1 160 ? -0.980 -14.096 -3.338 1.00 97.62 160 ALA A CA 1
ATOM 1310 C C . ALA A 1 160 ? -1.454 -15.274 -2.470 1.00 97.62 160 ALA A C 1
ATOM 1312 O O . ALA A 1 160 ? -2.179 -15.037 -1.500 1.00 97.62 160 ALA A O 1
ATOM 1313 N N . ARG A 1 161 ? -0.996 -16.510 -2.730 1.00 98.38 161 ARG A N 1
ATOM 1314 C CA . ARG A 1 161 ? -1.288 -17.695 -1.892 1.00 98.38 161 ARG A CA 1
ATOM 1315 C C . ARG A 1 161 ? -0.781 -17.525 -0.465 1.00 98.38 161 ARG A C 1
ATOM 1317 O O . ARG A 1 161 ? -1.539 -17.730 0.483 1.00 98.38 161 ARG A O 1
ATOM 1324 N N . LEU A 1 162 ? 0.461 -17.073 -0.292 1.00 97.75 162 LEU A N 1
ATOM 1325 C CA . LEU A 1 162 ? 1.055 -16.823 1.026 1.00 97.75 162 LEU A CA 1
ATOM 1326 C C . LEU A 1 162 ? 0.291 -15.757 1.821 1.00 97.75 162 LEU A C 1
ATOM 1328 O O . LEU A 1 162 ? 0.177 -15.849 3.052 1.00 97.75 162 LEU A O 1
ATOM 1332 N N . THR A 1 163 ? -0.210 -14.730 1.134 1.00 98.00 163 THR A N 1
ATOM 1333 C CA . THR A 1 163 ? -1.036 -13.676 1.737 1.00 98.00 163 THR A CA 1
ATOM 1334 C C . THR A 1 163 ? -2.422 -14.208 2.088 1.00 98.00 163 THR A C 1
ATOM 1336 O O . THR A 1 163 ? -2.851 -14.065 3.230 1.00 98.00 163 THR A O 1
ATOM 1339 N N . LEU A 1 164 ? -3.095 -14.894 1.164 1.00 98.44 164 LEU A N 1
ATOM 1340 C CA . LEU A 1 164 ? -4.413 -15.489 1.387 1.00 98.44 164 LEU A CA 1
ATOM 1341 C C . LEU A 1 164 ? -4.401 -16.496 2.544 1.00 98.44 164 LEU A C 1
ATOM 1343 O O . LEU A 1 164 ? -5.208 -16.372 3.463 1.00 98.44 164 LEU A O 1
ATOM 1347 N N . GLY A 1 165 ? -3.443 -17.426 2.557 1.00 98.12 165 GLY A N 1
ATOM 1348 C CA . GLY A 1 165 ? -3.316 -18.424 3.620 1.00 98.12 165 GLY A CA 1
ATOM 1349 C C . GLY A 1 165 ? -3.057 -17.800 4.996 1.00 98.12 165 GLY A C 1
ATOM 1350 O O . GLY A 1 165 ? -3.494 -18.333 6.014 1.00 98.12 165 GLY A O 1
ATOM 1351 N N . LEU A 1 166 ? -2.397 -16.635 5.054 1.00 97.56 166 LEU A N 1
ATOM 1352 C CA . LEU A 1 166 ? -2.260 -15.871 6.298 1.00 97.56 166 LEU A CA 1
ATOM 1353 C C . LEU A 1 166 ? -3.617 -15.347 6.798 1.00 97.56 166 LEU A C 1
ATOM 1355 O O . LEU A 1 166 ? -3.909 -15.480 7.988 1.00 97.56 166 LEU A O 1
ATOM 1359 N N . LEU A 1 167 ? -4.435 -14.777 5.908 1.00 97.31 167 LEU A N 1
ATOM 1360 C CA . LEU A 1 167 ? -5.764 -14.253 6.251 1.00 97.31 167 LEU A CA 1
ATOM 1361 C C . LEU A 1 167 ? -6.734 -15.375 6.650 1.00 97.31 167 LEU A C 1
ATOM 1363 O O . LEU A 1 167 ? -7.496 -15.241 7.608 1.00 97.31 167 LEU A O 1
ATOM 1367 N N . GLU A 1 168 ? -6.675 -16.516 5.963 1.00 95.88 168 GLU A N 1
ATOM 1368 C CA . GLU A 1 168 ? -7.527 -17.673 6.254 1.00 95.88 168 GLU A CA 1
ATOM 1369 C C . GLU A 1 168 ? -7.204 -18.293 7.622 1.00 95.88 168 GLU A C 1
ATOM 1371 O O . GLU A 1 168 ? -8.121 -18.509 8.419 1.00 95.88 168 GLU A O 1
ATOM 1376 N N . ARG A 1 169 ? -5.916 -18.446 7.968 1.00 95.06 169 ARG A N 1
ATOM 1377 C CA . ARG A 1 169 ? -5.499 -18.874 9.318 1.00 95.06 169 ARG A CA 1
ATOM 1378 C C . ARG A 1 169 ? -5.939 -17.899 10.408 1.00 95.06 169 ARG A C 1
ATOM 1380 O O . ARG A 1 169 ? -6.332 -18.319 11.494 1.00 95.06 169 ARG A O 1
ATOM 1387 N N . GLN A 1 170 ? -5.883 -16.591 10.148 1.00 92.31 170 GLN A N 1
ATOM 1388 C CA . GLN A 1 170 ? -6.354 -15.595 11.112 1.00 92.31 170 GLN A CA 1
ATOM 1389 C C . GLN A 1 170 ? -7.858 -15.721 11.370 1.00 92.31 170 GLN A C 1
ATOM 1391 O O . GLN A 1 170 ? -8.282 -15.593 12.517 1.00 92.31 170 GLN A O 1
ATOM 1396 N N . ARG A 1 171 ? -8.660 -15.986 10.332 1.00 90.44 171 ARG A N 1
ATOM 1397 C CA . ARG A 1 171 ? -10.097 -16.231 10.495 1.00 90.44 171 ARG A CA 1
ATOM 1398 C C . ARG A 1 171 ? -10.367 -17.480 11.325 1.00 90.44 171 ARG A C 1
ATOM 1400 O O . ARG A 1 171 ? -11.203 -17.408 12.214 1.00 90.44 171 ARG A O 1
ATOM 1407 N N . GLN A 1 172 ? -9.656 -18.577 11.060 1.00 89.50 172 GLN A N 1
ATOM 1408 C CA . GLN A 1 172 ? -9.783 -19.810 11.845 1.00 89.50 172 GLN A CA 1
ATOM 1409 C C . GLN A 1 172 ? -9.468 -19.558 13.325 1.00 89.50 172 GLN A C 1
ATOM 1411 O O . GLN A 1 172 ? -10.222 -19.973 14.187 1.00 89.50 172 GLN A O 1
ATOM 1416 N N . ARG A 1 173 ? -8.420 -18.781 13.634 1.00 87.19 173 ARG A N 1
ATOM 1417 C CA . ARG A 1 173 ? -8.087 -18.416 15.025 1.00 87.19 173 ARG A CA 1
ATOM 1418 C C . ARG A 1 173 ? -9.105 -17.492 15.690 1.00 87.19 173 ARG A C 1
ATOM 1420 O O . ARG A 1 173 ? -9.283 -17.557 16.897 1.00 87.19 173 ARG A O 1
ATOM 1427 N N . ARG A 1 174 ? -9.744 -16.605 14.920 1.00 81.94 174 ARG A N 1
ATOM 1428 C CA . ARG A 1 174 ? -10.825 -15.739 15.417 1.00 81.94 174 ARG A CA 1
ATOM 1429 C C . ARG A 1 174 ? -12.143 -16.495 15.620 1.00 81.94 174 ARG A C 1
ATOM 1431 O O . ARG A 1 174 ? -13.071 -15.908 16.161 1.00 81.94 174 ARG A O 1
ATOM 1438 N N . TRP A 1 175 ? -12.230 -17.756 15.196 1.00 58.75 175 TRP A N 1
ATOM 1439 C CA . TRP A 1 175 ? -13.430 -18.578 15.282 1.00 58.75 175 TRP A CA 1
ATOM 1440 C C . TRP A 1 175 ? -13.178 -19.854 16.103 1.00 58.75 175 TRP A C 1
ATOM 1442 O O . TRP A 1 175 ? -12.723 -20.845 15.538 1.00 58.75 175 TRP A O 1
ATOM 1452 N N . PRO A 1 176 ? -13.515 -19.887 17.406 1.00 56.72 176 PRO A N 1
ATOM 1453 C CA . PRO A 1 176 ? -13.533 -21.140 18.165 1.00 56.72 176 PRO A CA 1
ATOM 1454 C C . PRO A 1 176 ? -14.867 -21.900 18.043 1.00 56.72 176 PRO A C 1
ATOM 1456 O O . PRO A 1 176 ? -14.950 -23.058 18.425 1.00 56.72 176 PRO A O 1
ATOM 1459 N N . GLY A 1 177 ? -15.912 -21.273 17.501 1.00 54.97 177 GLY A N 1
ATOM 1460 C CA . GLY A 1 177 ? -17.283 -21.768 17.580 1.00 54.97 177 GLY A CA 1
ATOM 1461 C C . GLY A 1 177 ? -18.162 -20.734 18.265 1.00 54.97 177 GLY A C 1
ATOM 1462 O O . GLY A 1 177 ? -17.859 -20.271 19.360 1.00 54.97 177 GLY A O 1
ATOM 1463 N N . GLY A 1 178 ? -19.254 -20.359 17.604 1.00 51.28 178 GLY A N 1
ATOM 1464 C CA . GLY A 1 178 ? -20.335 -19.564 18.179 1.00 51.28 178 GLY A CA 1
ATOM 1465 C C . GLY A 1 178 ? -21.113 -20.328 19.253 1.00 51.28 178 GLY A C 1
ATOM 1466 O O . GLY A 1 178 ? -22.315 -20.504 19.122 1.00 51.28 178 GLY A O 1
ATOM 1467 N N . GLN A 1 179 ? -20.421 -20.775 20.300 1.00 48.34 179 GLN A N 1
ATOM 1468 C CA . GLN A 1 179 ? -20.961 -21.022 21.631 1.00 48.34 179 GLN A CA 1
ATOM 1469 C C . GLN A 1 179 ? -19.895 -20.595 22.640 1.00 48.34 179 GLN A C 1
ATOM 1471 O O . GLN A 1 179 ? -19.219 -21.413 23.260 1.00 48.34 179 GLN A O 1
ATOM 1476 N N . THR A 1 180 ? -19.757 -19.288 22.844 1.00 49.88 180 THR A N 1
ATOM 1477 C CA . THR A 1 180 ? -19.301 -18.812 24.147 1.00 49.88 180 THR A CA 1
ATOM 1478 C C . THR A 1 180 ? -20.418 -19.163 25.128 1.00 49.88 180 THR A C 1
ATOM 1480 O O . THR A 1 180 ? -21.337 -18.374 25.342 1.00 49.88 180 THR A O 1
ATOM 1483 N N . ARG A 1 181 ? -20.385 -20.376 25.696 1.00 44.03 181 ARG A N 1
ATOM 1484 C CA . ARG A 1 181 ? -20.958 -20.605 27.024 1.00 44.03 181 ARG A CA 1
ATOM 1485 C C . ARG A 1 181 ? -20.185 -19.670 27.945 1.00 44.03 181 ARG A C 1
ATOM 1487 O O . ARG A 1 181 ? -19.105 -20.007 28.417 1.00 44.03 181 ARG A O 1
ATOM 1494 N N . TRP A 1 182 ? -20.706 -18.466 28.142 1.00 42.88 182 TRP A N 1
ATOM 1495 C CA . TRP A 1 182 ? -20.385 -17.722 29.344 1.00 42.88 182 TRP A CA 1
ATOM 1496 C C . TRP A 1 182 ? -20.741 -18.645 30.513 1.00 42.88 182 TRP A C 1
ATOM 1498 O O . TRP A 1 182 ? -21.864 -19.163 30.526 1.00 42.88 182 TRP A O 1
ATOM 1508 N N . PRO A 1 183 ? -19.822 -18.941 31.448 1.00 45.47 183 PRO A N 1
ATOM 1509 C CA . PRO A 1 183 ? -20.234 -19.577 32.685 1.00 45.47 183 PRO A CA 1
ATOM 1510 C C . PRO A 1 183 ? -21.295 -18.665 33.299 1.00 45.47 183 PRO A C 1
ATOM 1512 O O . PRO A 1 183 ? -21.037 -17.486 33.538 1.00 45.47 183 PRO A O 1
ATOM 1515 N N . GLN A 1 184 ? -22.506 -19.190 33.488 1.00 53.06 184 GLN A N 1
ATOM 1516 C CA . GLN A 1 184 ? -23.504 -18.543 34.323 1.00 53.06 184 GLN A CA 1
ATOM 1517 C C . GLN A 1 184 ? -22.932 -18.529 35.741 1.00 53.06 184 GLN A C 1
ATOM 1519 O O . GLN A 1 184 ? -23.115 -19.463 36.516 1.00 53.06 184 GLN A O 1
ATOM 1524 N N . THR A 1 185 ? -22.168 -17.491 36.074 1.00 52.25 185 THR A N 1
ATOM 1525 C CA . THR A 1 185 ? -21.811 -17.165 37.451 1.00 52.25 185 THR A CA 1
ATOM 1526 C C . THR A 1 185 ? -23.069 -16.613 38.105 1.00 52.25 185 THR A C 1
ATOM 1528 O O . THR A 1 185 ? -23.277 -15.407 38.182 1.00 52.25 185 THR A O 1
ATOM 1531 N N . GLY A 1 186 ? -23.953 -17.530 38.475 1.00 54.19 186 GLY A N 1
ATOM 1532 C CA . GLY A 1 186 ? -25.242 -17.255 39.081 1.00 54.19 186 GLY A CA 1
ATOM 1533 C C . GLY A 1 186 ? -25.669 -18.434 39.940 1.00 54.19 186 GLY A C 1
ATOM 1534 O O . GLY A 1 186 ? -26.743 -18.982 39.734 1.00 54.19 186 GLY A O 1
ATOM 1535 N N . SER A 1 187 ? -24.820 -18.849 40.883 1.00 50.59 187 SER A N 1
ATOM 1536 C CA . SER A 1 187 ? -25.322 -19.538 42.071 1.00 50.59 187 SER A CA 1
ATOM 1537 C C . SER A 1 187 ? -25.743 -18.459 43.071 1.00 50.59 187 SER A C 1
ATOM 1539 O O . SER A 1 187 ? -24.871 -17.727 43.551 1.00 50.59 187 SER A O 1
ATOM 1541 N N . PRO A 1 188 ? -27.043 -18.318 43.377 1.00 62.03 188 PRO A N 1
ATOM 1542 C CA . PRO A 1 188 ? -27.478 -17.484 44.481 1.00 62.03 188 PRO A CA 1
ATOM 1543 C C . PRO A 1 188 ? -27.001 -18.148 45.774 1.00 62.03 188 PRO A C 1
ATOM 1545 O O . PRO A 1 188 ? -27.288 -19.319 46.018 1.00 62.03 188 PRO A O 1
ATOM 1548 N N . ARG A 1 189 ? -26.237 -17.419 46.589 1.00 60.44 189 ARG A N 1
ATOM 1549 C CA . ARG A 1 189 ? -26.073 -17.789 47.996 1.00 60.44 189 ARG A CA 1
ATOM 1550 C C . ARG A 1 189 ? -27.345 -17.342 48.709 1.00 60.44 189 ARG A C 1
ATOM 1552 O O . ARG A 1 189 ? -27.551 -16.140 48.870 1.00 60.44 189 ARG A O 1
ATOM 1559 N N . GLY A 1 190 ? -28.208 -18.308 49.010 1.00 71.94 190 GLY A N 1
ATOM 1560 C CA . GLY A 1 190 ? -29.070 -18.243 50.188 1.00 71.94 190 GLY A CA 1
ATOM 1561 C C . GLY A 1 190 ? -28.272 -18.569 51.441 1.00 71.94 190 GLY A C 1
ATOM 1562 O O . GLY A 1 190 ? -27.151 -19.116 51.291 1.00 71.94 190 GLY A O 1
#

Solvent-accessible surface area (backbone atoms only — not comparable to full-atom values): 10803 Å² total; per-residue (Å²): 135,58,71,71,58,55,52,48,52,50,52,52,49,58,45,50,55,52,46,52,55,51,42,57,56,20,56,78,29,74,43,73,65,21,30,53,51,45,54,52,51,49,45,68,74,36,84,56,61,54,68,55,56,49,49,50,59,74,68,49,88,70,74,46,69,61,60,78,87,54,50,61,62,44,50,52,47,46,72,50,68,51,44,48,70,37,59,59,55,49,38,54,49,39,57,53,57,58,46,40,44,65,55,75,67,57,32,53,48,49,53,50,18,48,54,48,54,40,63,72,51,93,57,90,39,50,66,41,50,49,59,34,48,65,77,53,67,45,74,72,55,49,53,54,32,55,56,43,38,68,44,88,54,61,66,26,11,48,50,23,43,60,41,45,55,52,52,53,53,52,51,53,72,74,50,91,58,101,68,80,75,69,78,80,90,69,79,82,83,126